Protein AF-A0A7C3C8W6-F1 (afdb_monomer)

Organism: NCBI:txid287478

Mean predicted aligned error: 7.55 Å

Solvent-accessible surface area (backbone atoms only — not comparable to full-atom values): 13479 Å² total; per-residue (Å²): 137,85,83,75,94,78,69,80,76,74,79,61,58,69,62,52,52,51,50,52,50,22,51,52,26,38,49,43,26,50,49,44,57,48,35,75,74,74,40,91,72,74,81,69,58,78,73,36,57,62,14,51,54,16,55,55,50,46,35,20,50,48,20,20,48,55,45,44,48,40,72,74,75,43,75,80,38,69,71,44,28,58,53,51,51,50,63,49,46,72,63,46,49,62,61,50,48,54,54,43,49,54,49,47,56,47,34,76,77,43,46,66,81,75,44,73,87,51,98,69,84,51,62,63,70,40,34,78,66,49,47,72,54,93,59,68,32,77,47,65,76,44,55,61,52,31,52,53,50,52,50,50,51,57,51,35,54,51,40,65,45,61,70,87,50,43,67,57,53,52,48,51,51,50,50,52,38,58,53,42,57,75,76,42,73,88,70,64,83,50,38,64,59,42,59,73,59,32,72,67,52,56,38,20,49,51,16,28,50,52,28,55,48,34,75,75,60,46,72,75,57,52,65,58,54,50,52,50,50,51,51,53,52,53,49,64,75,75,108

Radius of gyration: 19.94 Å; Cα contacts (8 Å, |Δi|>4): 193; chains: 1; bounding box: 53×47×50 Å

Secondary structure (DSSP, 8-state):
-PPPTTSPPP--HHHHHHHHHHHHHHHHHHHHHHHHHH-SS--S-GGGGGGGHHHHHHHHHHHHHHHHHHHHH--S-HHHHHHHHHHHHHHHHHHHHHHHHHHHHHHHH-HHHHHTT-SS---HHHHHTT---SSPPSSTTHHHHHHHHHHHHHHHHHTTS-GGGHHHHHHHHHHHHHHHHHHSTT---SHHHHHHT-THHHHHHHHHHHHHHHHHHTTTTHHHHHHHHHHHHHHHHH-

Foldseek 3Di:
DDDDPPDDDPDPVVLVVLLVVLVVLLVLLVVQVVCVVPPPDNPDDPVSVSSCVSLLSVLLSLLQCLQQCCVPPNDQDLVRLVVLLVVVCVVPLVVQVVVLVVLVVCCVVPVCVQPVPPPDDADQVCLSVLHFDPDAHSPNVSVSVVLSNLVSVLSSVVSNDDPVCVVVSLVVLVVVLVVCCVPCVPPPPDRSVCSSSPPSSVSSSNSNVVNVCCVVPNCPCVVVVVVVVVVVVVVVVVD

Sequence (239 aa):
MSLNPQTPYPRNNNIQSLRGFAALLVVLSHLLIIEQKYSPDHILGQWAEFGMVGVDLFFVISGFIMVYVTRVNMPPRPRTSLKFLFARFTRIYPLYWVISAALLAVYVWRPELVFSSQPEPPHILKSFLLWPDTLPPLLAVGWTLIHELGFYLVFAFFLLFRARALPYFLLIWLMVLAGSQTIFADNVHQPVTALILNPLSFEFIAGAFAALIYLKTGAKFAPHILILGIIVATIILIT

pLDDT: mean 84.94, std 11.68, range [35.28, 96.56]

InterPro domains:
  IPR002656 Acyltransferase 3 domain [PF01757] (13-238)
  IPR050879 Acyltransferase 3 [PTHR23028] (13-213)

Structure (mmCIF, N/CA/C/O backbone):
data_AF-A0A7C3C8W6-F1
#
_entry.id   AF-A0A7C3C8W6-F1
#
loop_
_atom_site.group_PDB
_atom_site.id
_atom_site.type_symbol
_atom_site.label_atom_id
_atom_site.label_alt_id
_atom_site.label_comp_id
_atom_site.label_asym_id
_atom_site.label_entity_id
_atom_site.label_seq_id
_atom_site.pdbx_PDB_ins_code
_atom_site.Cartn_x
_atom_site.Cartn_y
_atom_site.Cartn_z
_atom_site.occupancy
_atom_site.B_iso_or_equiv
_atom_site.auth_seq_id
_atom_site.auth_comp_id
_atom_site.auth_asym_id
_atom_site.auth_atom_id
_atom_site.pdbx_PDB_model_num
ATOM 1 N N . MET A 1 1 ? -30.803 -4.514 19.865 1.00 46.28 1 MET A N 1
ATOM 2 C CA . MET A 1 1 ? -30.909 -4.633 18.396 1.00 46.28 1 MET A CA 1
ATOM 3 C C . MET A 1 1 ? -30.221 -5.929 17.980 1.00 46.28 1 MET A C 1
ATOM 5 O O . MET A 1 1 ? -29.008 -5.960 17.828 1.00 46.28 1 MET A O 1
ATOM 9 N N . SER A 1 2 ? -30.969 -7.033 17.959 1.00 37.72 2 SER A N 1
ATOM 10 C CA . SER A 1 2 ? -30.475 -8.359 17.567 1.00 37.72 2 SER A CA 1
ATOM 11 C C . SER A 1 2 ? -30.321 -8.405 16.048 1.00 37.72 2 SER A C 1
ATOM 13 O O . SER A 1 2 ? -31.302 -8.243 15.326 1.00 37.72 2 SER A O 1
ATOM 15 N N . LEU A 1 3 ? -29.093 -8.572 15.562 1.00 41.38 3 LEU A N 1
ATOM 16 C CA . LEU A 1 3 ? -28.805 -8.641 14.131 1.00 41.38 3 LEU A CA 1
ATOM 17 C C . LEU A 1 3 ? -29.330 -9.970 13.562 1.00 41.38 3 LEU A C 1
ATOM 19 O O . LEU A 1 3 ? -28.939 -11.042 14.019 1.00 41.38 3 LEU A O 1
ATOM 23 N N . ASN A 1 4 ? -30.236 -9.877 12.586 1.00 35.28 4 ASN A N 1
ATOM 24 C CA . ASN A 1 4 ? -30.782 -11.001 11.827 1.00 35.28 4 ASN A CA 1
ATOM 25 C C . ASN A 1 4 ? -29.667 -11.629 10.950 1.00 35.28 4 ASN A C 1
ATOM 27 O O . ASN A 1 4 ? -29.036 -10.884 10.199 1.00 35.28 4 ASN A O 1
ATOM 31 N N . PRO A 1 5 ? -29.396 -12.950 11.000 1.00 47.09 5 PRO A N 1
ATOM 32 C CA . PRO A 1 5 ? -28.224 -13.551 10.347 1.00 47.09 5 PRO A CA 1
ATOM 33 C C . PRO A 1 5 ? -28.309 -13.732 8.817 1.00 47.09 5 PRO A C 1
ATOM 35 O O . PRO A 1 5 ? -27.409 -14.344 8.250 1.00 47.09 5 PRO A O 1
ATOM 38 N N . GLN A 1 6 ? -29.379 -13.284 8.147 1.00 42.56 6 GLN A N 1
ATOM 39 C CA . GLN A 1 6 ? -29.742 -13.772 6.800 1.00 42.56 6 GLN A CA 1
ATOM 40 C C . GLN A 1 6 ? -29.760 -12.722 5.673 1.00 42.56 6 GLN A C 1
ATOM 42 O O . GLN A 1 6 ? -30.117 -13.056 4.548 1.00 42.56 6 GLN A O 1
ATOM 47 N N . THR A 1 7 ? -29.358 -11.468 5.896 1.00 39.62 7 THR A N 1
ATOM 48 C CA . THR A 1 7 ? -29.190 -10.519 4.776 1.00 39.62 7 THR A CA 1
ATOM 49 C C . THR A 1 7 ? -27.733 -10.508 4.316 1.00 39.62 7 THR A C 1
ATOM 51 O O . THR A 1 7 ? -26.873 -10.140 5.122 1.00 39.62 7 THR A O 1
ATOM 54 N N . PRO A 1 8 ? -27.416 -10.861 3.052 1.00 42.16 8 PRO A N 1
ATOM 55 C CA . PRO A 1 8 ? -26.092 -10.615 2.496 1.00 42.16 8 PRO A CA 1
ATOM 56 C C . PRO A 1 8 ? -25.787 -9.129 2.668 1.00 42.16 8 PRO A C 1
ATOM 58 O O . PRO A 1 8 ? -26.545 -8.287 2.184 1.00 42.16 8 PRO A O 1
ATOM 61 N N . TYR A 1 9 ? -24.722 -8.794 3.398 1.00 50.62 9 TYR A N 1
ATOM 62 C CA . TYR A 1 9 ? -24.305 -7.401 3.516 1.00 50.62 9 TYR A CA 1
ATOM 63 C C . TYR A 1 9 ? -24.121 -6.841 2.100 1.00 50.62 9 TYR A C 1
ATOM 65 O O . TYR A 1 9 ? -23.413 -7.468 1.301 1.00 50.62 9 TYR A O 1
ATOM 73 N N . PRO A 1 10 ? -24.775 -5.716 1.755 1.00 50.91 10 PRO A N 1
ATOM 74 C CA . PRO A 1 10 ? -24.728 -5.185 0.406 1.00 50.91 10 PRO A CA 1
ATOM 75 C C . PRO A 1 10 ? -23.270 -4.979 0.008 1.00 50.91 10 PRO A C 1
ATOM 77 O O . PRO A 1 10 ? -22.459 -4.450 0.771 1.00 50.91 10 PRO A O 1
ATOM 80 N N . ARG A 1 11 ? -22.924 -5.451 -1.192 1.00 58.12 11 ARG A N 1
ATOM 81 C CA . ARG A 1 11 ? -21.626 -5.194 -1.812 1.00 58.12 11 ARG A CA 1
ATOM 82 C C . ARG A 1 11 ? -21.399 -3.683 -1.747 1.00 58.12 11 ARG A C 1
ATOM 84 O O . ARG A 1 11 ? -22.170 -2.926 -2.329 1.00 58.12 11 ARG A O 1
ATOM 91 N N . ASN A 1 12 ? -20.382 -3.242 -1.003 1.00 67.25 12 ASN A N 1
ATOM 92 C CA . ASN A 1 12 ? -20.067 -1.818 -0.868 1.00 67.25 12 ASN A CA 1
ATOM 93 C C . ASN A 1 12 ? -19.518 -1.302 -2.205 1.00 67.25 12 ASN A C 1
ATOM 95 O O . ASN A 1 12 ? -18.302 -1.221 -2.391 1.00 67.25 12 ASN A O 1
ATOM 99 N N . ASN A 1 13 ? -20.414 -0.996 -3.146 1.00 79.19 13 ASN A N 1
ATOM 100 C CA . ASN A 1 13 ? -20.079 -0.575 -4.505 1.00 79.19 13 ASN A CA 1
ATOM 101 C C . ASN A 1 13 ? -19.147 0.640 -4.488 1.00 79.19 13 ASN A C 1
ATOM 103 O O . ASN A 1 13 ? -18.151 0.631 -5.197 1.00 79.19 13 ASN A O 1
ATOM 107 N N . ASN A 1 14 ? -19.365 1.587 -3.571 1.00 84.25 14 ASN A N 1
ATOM 108 C CA . ASN A 1 14 ? -18.511 2.767 -3.397 1.00 84.25 14 ASN A CA 1
ATOM 109 C C . ASN A 1 14 ? -17.037 2.405 -3.157 1.00 84.25 14 ASN A C 1
ATOM 111 O O . ASN A 1 14 ? -16.143 2.994 -3.751 1.00 84.25 14 ASN A O 1
ATOM 115 N N . ILE A 1 15 ? -16.774 1.397 -2.321 1.00 84.81 15 ILE A N 1
ATOM 116 C CA . ILE A 1 15 ? -15.409 0.955 -2.011 1.00 84.81 15 ILE A CA 1
ATOM 117 C C . ILE A 1 15 ? -14.768 0.262 -3.217 1.00 84.81 15 ILE A C 1
ATOM 119 O O . ILE A 1 15 ? -13.560 0.347 -3.424 1.00 84.81 15 ILE A O 1
ATOM 123 N N . GLN A 1 16 ? -15.564 -0.428 -4.029 1.00 85.62 16 GLN A N 1
ATOM 124 C CA . GLN A 1 16 ? -15.059 -1.060 -5.244 1.00 85.62 16 GLN A CA 1
ATOM 125 C C . GLN A 1 16 ? -14.783 -0.044 -6.345 1.00 85.62 16 GLN A C 1
ATOM 127 O O . GLN A 1 16 ? -13.744 -0.146 -6.990 1.00 85.62 16 GLN A O 1
ATOM 132 N N . SER A 1 17 ? -15.649 0.957 -6.503 1.00 88.81 17 SER A N 1
ATOM 133 C CA . SER A 1 17 ? -15.407 2.106 -7.375 1.00 88.81 17 SER A CA 1
ATOM 134 C C . SER A 1 17 ? -14.131 2.837 -6.968 1.00 88.81 17 SER A C 1
ATOM 136 O O . SER A 1 17 ? -13.304 3.123 -7.825 1.00 88.81 17 SER A O 1
ATOM 138 N N . LEU A 1 18 ? -13.914 3.048 -5.665 1.00 88.12 18 LEU A N 1
ATOM 139 C CA . LEU A 1 18 ? -12.705 3.701 -5.163 1.00 88.12 18 LEU A CA 1
ATOM 140 C C . LEU A 1 18 ? -11.434 2.882 -5.444 1.00 88.12 18 LEU A C 1
ATOM 142 O O . LEU A 1 18 ? -10.414 3.446 -5.821 1.00 88.12 18 LEU A O 1
ATOM 146 N N . ARG A 1 19 ? -11.498 1.547 -5.341 1.00 88.94 19 ARG A N 1
ATOM 147 C CA . ARG A 1 19 ? -10.395 0.661 -5.762 1.00 88.94 19 ARG A CA 1
ATOM 148 C C . ARG A 1 19 ? -10.141 0.717 -7.265 1.00 88.94 19 ARG A C 1
ATOM 150 O O . ARG A 1 19 ? -8.991 0.687 -7.677 1.00 88.94 19 ARG A O 1
ATOM 157 N N . GLY A 1 20 ? -11.201 0.767 -8.072 1.00 90.06 20 GLY A N 1
ATOM 158 C CA . GLY A 1 20 ? -11.083 0.931 -9.521 1.00 90.06 20 GLY A CA 1
ATOM 159 C C . GLY A 1 20 ? -10.418 2.258 -9.877 1.00 90.06 20 GLY A C 1
ATOM 160 O O . GLY A 1 20 ? -9.500 2.284 -10.686 1.00 90.06 20 GLY A O 1
ATOM 161 N N . PHE A 1 21 ? -10.813 3.338 -9.204 1.00 93.56 21 PHE A N 1
ATOM 162 C CA . PHE A 1 21 ? -10.194 4.650 -9.356 1.00 93.56 21 PHE A CA 1
ATOM 163 C C . PHE A 1 21 ? -8.710 4.644 -8.954 1.00 93.56 21 PHE A C 1
ATOM 165 O O . PHE A 1 21 ? -7.872 5.084 -9.734 1.00 93.56 21 PHE A O 1
ATOM 172 N N . ALA A 1 22 ? -8.370 4.060 -7.799 1.00 92.56 22 ALA A N 1
ATOM 173 C CA . ALA A 1 22 ? -6.982 3.878 -7.372 1.00 92.56 22 ALA A CA 1
ATOM 174 C C . ALA A 1 22 ? -6.157 3.090 -8.409 1.00 92.56 22 ALA A C 1
ATOM 176 O O . ALA A 1 22 ? -5.046 3.488 -8.743 1.00 92.56 22 ALA A O 1
ATOM 177 N N . ALA A 1 23 ? -6.722 2.018 -8.983 1.00 91.44 23 ALA A N 1
ATOM 178 C CA . ALA A 1 23 ? -6.075 1.240 -10.043 1.00 91.44 23 ALA A CA 1
ATOM 179 C C . ALA A 1 23 ? -5.764 2.087 -11.281 1.00 91.44 23 ALA A C 1
ATOM 181 O O . ALA A 1 23 ? -4.672 1.984 -11.830 1.00 91.44 23 ALA A O 1
ATOM 182 N N . LEU A 1 24 ? -6.709 2.927 -11.709 1.00 93.81 24 LEU A N 1
ATOM 183 C CA . LEU A 1 24 ? -6.530 3.796 -12.873 1.00 93.81 24 LEU A CA 1
ATOM 184 C C . LEU A 1 24 ? -5.448 4.854 -12.639 1.00 93.81 24 LEU A C 1
ATOM 186 O O . LEU A 1 24 ? -4.655 5.104 -13.542 1.00 93.81 24 LEU A O 1
ATOM 190 N N . LEU A 1 25 ? -5.374 5.423 -11.432 1.00 93.50 25 LEU A N 1
ATOM 191 C CA . LEU A 1 25 ? -4.294 6.337 -11.056 1.00 93.50 25 LEU A CA 1
ATOM 192 C C . LEU A 1 25 ? -2.923 5.648 -11.135 1.00 93.50 25 LEU A C 1
ATOM 194 O O . LEU A 1 25 ? -2.007 6.180 -11.754 1.00 93.50 25 LEU A O 1
ATOM 198 N N . VAL A 1 26 ? -2.801 4.427 -10.607 1.00 92.81 26 VAL A N 1
ATOM 199 C CA . VAL A 1 26 ? -1.549 3.656 -10.702 1.00 92.81 26 VAL A CA 1
ATOM 200 C C . VAL A 1 26 ? -1.200 3.332 -12.157 1.00 92.81 26 VAL A C 1
ATOM 202 O O . VAL A 1 26 ? -0.038 3.418 -12.544 1.00 92.81 26 VAL A O 1
ATOM 205 N N . VAL A 1 27 ? -2.181 2.983 -12.994 1.00 92.75 27 VAL A N 1
ATOM 206 C CA . VAL A 1 27 ? -1.940 2.759 -14.431 1.00 92.75 27 VAL A CA 1
ATOM 207 C C . VAL A 1 27 ? -1.419 4.031 -15.096 1.00 92.75 27 VAL A C 1
ATOM 209 O O . VAL A 1 27 ? -0.467 3.951 -15.866 1.00 92.75 27 VAL A O 1
ATOM 212 N N . LEU A 1 28 ? -1.985 5.195 -14.771 1.00 93.31 28 LEU A N 1
ATOM 213 C CA . LEU A 1 28 ? -1.533 6.479 -15.304 1.00 93.31 28 LEU A CA 1
ATOM 214 C C . LEU A 1 28 ? -0.061 6.764 -14.961 1.00 93.31 28 LEU A C 1
ATOM 216 O O . LEU A 1 28 ? 0.691 7.155 -15.852 1.00 93.31 28 LEU A O 1
ATOM 220 N N . SER A 1 29 ? 0.378 6.508 -13.722 1.00 90.88 29 SER A N 1
ATOM 221 C CA . SER A 1 29 ? 1.793 6.700 -13.365 1.00 90.88 29 SER A CA 1
ATOM 222 C C . SER A 1 29 ? 2.718 5.711 -14.079 1.00 90.88 29 SER A C 1
ATOM 224 O O . SER A 1 29 ? 3.804 6.083 -14.516 1.00 90.88 29 SER A O 1
ATOM 226 N N . HIS A 1 30 ? 2.283 4.464 -14.278 1.00 90.69 30 HIS A N 1
ATOM 227 C CA . HIS A 1 30 ? 3.061 3.481 -15.039 1.00 90.69 30 HIS A CA 1
ATOM 228 C C . HIS A 1 30 ? 3.149 3.836 -16.526 1.00 90.69 30 HIS A C 1
ATOM 230 O O . HIS A 1 30 ? 4.187 3.597 -17.141 1.00 90.69 30 HIS A O 1
ATOM 236 N N . LEU A 1 31 ? 2.095 4.418 -17.104 1.00 91.38 31 LEU A N 1
ATOM 237 C CA . LEU A 1 31 ? 2.126 4.905 -18.483 1.00 91.38 31 LEU A CA 1
ATOM 238 C C . LEU A 1 31 ? 3.172 6.007 -18.659 1.00 91.38 31 LEU A C 1
ATOM 240 O O . LEU A 1 31 ? 3.911 5.954 -19.636 1.00 91.38 31 LEU A O 1
ATOM 244 N N . LEU A 1 32 ? 3.300 6.926 -17.696 1.00 91.62 32 LEU A N 1
ATOM 245 C CA . LEU A 1 32 ? 4.356 7.942 -17.716 1.00 91.62 32 LEU A CA 1
ATOM 246 C C . LEU A 1 32 ? 5.757 7.312 -17.683 1.00 91.62 32 LEU A C 1
ATOM 248 O O . LEU A 1 32 ? 6.610 7.684 -18.482 1.00 91.62 32 LEU A O 1
ATOM 252 N N . ILE A 1 33 ? 5.989 6.319 -16.816 1.00 88.06 33 ILE A N 1
ATOM 253 C CA . ILE A 1 33 ? 7.283 5.611 -16.739 1.00 88.06 33 ILE A CA 1
ATOM 254 C C . ILE A 1 33 ? 7.617 4.924 -18.074 1.00 88.06 33 ILE A C 1
ATOM 256 O O . ILE A 1 33 ? 8.760 4.955 -18.533 1.00 88.06 33 ILE A O 1
ATOM 260 N N . ILE A 1 34 ? 6.626 4.288 -18.706 1.00 88.38 34 ILE A N 1
ATOM 261 C CA . ILE A 1 34 ? 6.796 3.624 -20.005 1.00 88.38 34 ILE A CA 1
ATOM 262 C C . ILE A 1 34 ? 7.069 4.657 -21.102 1.00 88.38 34 ILE A C 1
ATOM 264 O O . ILE A 1 34 ? 7.968 4.450 -21.916 1.00 88.38 34 ILE A O 1
ATOM 268 N N . GLU A 1 35 ? 6.331 5.764 -21.117 1.00 90.44 35 GLU A N 1
ATOM 269 C CA . GLU A 1 35 ? 6.512 6.840 -22.086 1.00 90.44 35 GLU A CA 1
ATOM 270 C C . GLU A 1 35 ? 7.906 7.459 -21.977 1.00 90.44 35 GLU A C 1
ATOM 272 O O . GLU A 1 35 ? 8.612 7.523 -22.975 1.00 90.44 35 GLU A O 1
ATOM 277 N N . GLN A 1 36 ? 8.357 7.815 -20.773 1.00 88.19 36 GLN A N 1
ATOM 278 C CA . GLN A 1 36 ? 9.704 8.351 -20.550 1.00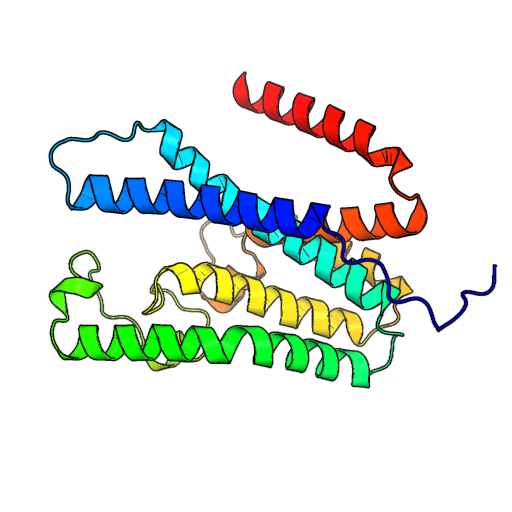 88.19 36 GLN A CA 1
ATOM 279 C C . GLN A 1 36 ? 10.810 7.388 -21.005 1.00 88.19 36 GLN A C 1
ATOM 281 O O . GLN A 1 36 ? 11.885 7.829 -21.407 1.00 88.19 36 GLN A O 1
ATOM 286 N N . LYS A 1 37 ? 10.559 6.073 -20.950 1.00 85.06 37 LYS A N 1
ATOM 287 C CA . LYS A 1 37 ? 11.531 5.051 -21.353 1.00 85.06 37 LYS A CA 1
ATOM 288 C C . LYS A 1 37 ? 11.541 4.775 -22.860 1.00 85.06 37 LYS A C 1
ATOM 290 O O . LYS A 1 37 ? 12.599 4.446 -23.391 1.00 85.06 37 LYS A O 1
ATOM 295 N N . TYR A 1 38 ? 10.393 4.849 -23.536 1.00 85.81 38 TYR A N 1
ATOM 296 C CA . TYR A 1 38 ? 10.244 4.339 -24.908 1.00 85.81 38 TYR A CA 1
ATOM 297 C C . TYR A 1 38 ? 9.673 5.336 -25.924 1.00 85.81 38 TYR A C 1
ATOM 299 O O . TYR A 1 38 ? 9.786 5.080 -27.122 1.00 85.81 38 TYR A O 1
ATOM 307 N N . SER A 1 39 ? 9.064 6.440 -25.489 1.00 86.44 39 SER A N 1
ATOM 308 C CA . SER A 1 39 ? 8.491 7.458 -26.372 1.00 86.44 39 SER A CA 1
ATOM 309 C C . SER A 1 39 ? 9.403 8.686 -26.448 1.00 86.44 39 SER A C 1
ATOM 311 O O . SER A 1 39 ? 9.709 9.272 -25.410 1.00 86.44 39 SER A O 1
ATOM 313 N N . PRO A 1 40 ? 9.821 9.113 -27.651 1.00 80.31 40 PRO A N 1
ATOM 314 C CA . PRO A 1 40 ? 10.541 10.375 -27.827 1.00 80.31 40 PRO A CA 1
ATOM 315 C C . PRO A 1 40 ? 9.619 11.590 -27.652 1.00 80.31 40 PRO A C 1
ATOM 317 O O . PRO A 1 40 ? 10.062 12.659 -27.237 1.00 80.31 40 PRO A O 1
ATOM 320 N N . ASP A 1 41 ? 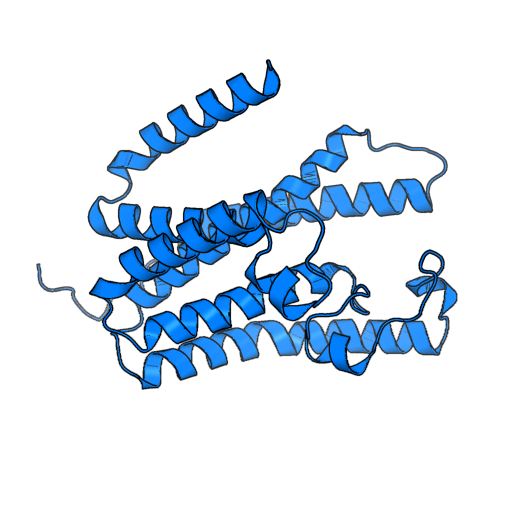8.333 11.410 -27.943 1.00 79.06 41 ASP A N 1
ATOM 321 C CA . ASP A 1 41 ? 7.306 12.427 -27.800 1.00 79.06 41 ASP A CA 1
ATOM 322 C C . ASP A 1 41 ? 6.688 12.246 -26.406 1.00 79.06 41 ASP A C 1
ATOM 324 O O . ASP A 1 41 ? 5.926 11.308 -26.168 1.00 79.06 41 ASP A O 1
ATOM 328 N N . HIS A 1 42 ? 7.091 13.078 -25.445 1.00 83.12 42 HIS A N 1
ATOM 329 C CA . HIS A 1 42 ? 6.557 13.075 -24.079 1.00 83.12 42 HIS A CA 1
ATOM 330 C C . HIS A 1 42 ? 5.165 13.735 -24.060 1.00 83.12 42 HIS A C 1
ATOM 332 O O . HIS A 1 42 ? 5.039 14.945 -23.855 1.00 83.12 42 HIS A O 1
ATOM 338 N N . ILE A 1 43 ? 4.121 12.955 -24.346 1.00 87.94 43 ILE A N 1
ATOM 339 C CA . ILE A 1 43 ? 2.722 13.396 -24.438 1.00 87.94 43 ILE A CA 1
ATOM 340 C C . ILE A 1 43 ? 2.118 13.552 -23.036 1.00 87.94 43 ILE A C 1
ATOM 342 O O . ILE A 1 43 ? 1.287 14.442 -22.816 1.00 87.94 43 ILE A O 1
ATOM 346 N N . LEU A 1 44 ? 2.519 12.717 -22.073 1.00 87.75 44 LEU A N 1
ATOM 347 C CA . LEU A 1 44 ? 2.119 12.874 -20.679 1.00 87.75 44 LEU A CA 1
ATOM 348 C C . LEU A 1 44 ? 2.991 13.934 -20.001 1.00 87.75 44 LEU A C 1
ATOM 350 O O . LEU A 1 44 ? 4.218 13.918 -20.046 1.00 87.75 44 LEU A O 1
ATOM 354 N N . GLY A 1 45 ? 2.332 14.875 -19.327 1.00 85.38 45 GLY A N 1
ATOM 355 C CA . GLY A 1 45 ? 3.023 15.846 -18.484 1.00 85.38 45 GLY A CA 1
ATOM 356 C C . GLY A 1 45 ? 3.406 15.248 -17.129 1.00 85.38 45 GLY A C 1
ATOM 357 O O . GLY A 1 45 ? 2.847 14.239 -16.701 1.00 85.38 45 GLY A O 1
ATOM 358 N N . GLN A 1 46 ? 4.281 15.943 -16.394 1.00 85.88 46 GLN A N 1
ATOM 359 C CA . GLN A 1 46 ? 4.693 15.575 -15.025 1.00 85.88 46 GLN A CA 1
ATOM 360 C C . GLN A 1 46 ? 3.510 15.402 -14.057 1.00 85.88 46 GLN A C 1
ATOM 362 O O . GLN A 1 46 ? 3.601 14.681 -13.073 1.00 85.88 46 GLN A O 1
ATOM 367 N N . TRP A 1 47 ? 2.349 15.993 -14.355 1.00 86.69 47 TRP A N 1
ATOM 368 C CA . TRP A 1 47 ? 1.124 15.773 -13.585 1.00 86.69 47 TRP A CA 1
ATOM 369 C C . TRP A 1 47 ? 0.686 14.295 -13.541 1.00 86.69 47 TRP A C 1
ATOM 371 O O . TRP A 1 47 ? -0.033 13.903 -12.625 1.00 86.69 47 TRP A O 1
ATOM 381 N N . ALA A 1 48 ? 1.107 13.449 -14.487 1.00 89.25 48 ALA A N 1
ATOM 382 C CA . ALA A 1 48 ? 0.811 12.018 -14.451 1.00 89.25 48 ALA A CA 1
ATOM 383 C C . ALA A 1 48 ? 1.552 11.284 -13.310 1.00 89.25 48 ALA A C 1
ATOM 385 O O . ALA A 1 48 ? 1.109 10.210 -12.894 1.00 89.25 48 ALA A O 1
ATOM 386 N N . GLU A 1 49 ? 2.603 11.881 -12.728 1.00 86.81 49 GLU A N 1
ATOM 387 C CA . GLU A 1 49 ? 3.278 11.363 -11.525 1.00 86.81 49 GLU A CA 1
ATOM 388 C C . GLU A 1 49 ? 2.333 11.311 -10.318 1.00 86.81 49 GLU A C 1
ATOM 390 O O . GLU A 1 49 ? 2.427 10.387 -9.507 1.00 86.81 49 GLU A O 1
ATOM 395 N N . PHE A 1 50 ? 1.335 12.208 -10.250 1.00 87.00 50 PHE A N 1
ATOM 396 C CA . PHE A 1 50 ? 0.278 12.156 -9.230 1.00 87.00 50 PHE A CA 1
ATOM 397 C C . PHE A 1 50 ? -0.504 10.836 -9.245 1.00 87.00 50 PHE A C 1
ATOM 399 O O . PHE A 1 50 ? -1.135 10.488 -8.247 1.00 87.00 50 PHE A O 1
ATOM 406 N N . GLY A 1 51 ? -0.440 10.059 -10.332 1.00 87.88 51 GLY A N 1
ATOM 407 C CA . GLY A 1 51 ? -0.986 8.705 -10.382 1.00 87.88 51 GLY A CA 1
ATOM 408 C C . GLY A 1 51 ? -0.446 7.778 -9.280 1.00 87.88 51 GLY A C 1
ATOM 409 O O . GLY A 1 51 ? -1.151 6.865 -8.844 1.00 87.88 51 GLY A O 1
ATOM 410 N N . MET A 1 52 ? 0.754 8.052 -8.750 1.00 88.69 52 MET A N 1
ATOM 411 C CA . MET A 1 52 ? 1.337 7.315 -7.621 1.00 88.69 52 MET A CA 1
ATOM 412 C C . MET A 1 52 ? 0.483 7.378 -6.348 1.00 88.69 52 MET A C 1
ATOM 414 O O . MET A 1 52 ? 0.444 6.391 -5.620 1.00 88.69 52 MET A O 1
ATOM 418 N N . VAL A 1 53 ? -0.305 8.444 -6.147 1.00 90.94 53 VAL A N 1
ATOM 419 C CA . VAL A 1 53 ? -1.265 8.567 -5.027 1.00 90.94 53 VAL A CA 1
ATOM 420 C C . VAL A 1 53 ? -2.308 7.442 -5.036 1.00 90.94 53 VAL A C 1
ATOM 422 O O . VAL A 1 53 ? -2.906 7.100 -4.013 1.00 90.94 53 VAL A O 1
ATOM 425 N N . GLY A 1 54 ? -2.527 6.811 -6.194 1.00 91.81 54 GLY A N 1
ATOM 426 C CA . GLY A 1 54 ? -3.338 5.604 -6.290 1.00 91.81 54 GLY A CA 1
ATOM 427 C C . GLY A 1 54 ? -2.833 4.476 -5.383 1.00 91.81 54 GLY A C 1
ATOM 428 O O . GLY A 1 54 ? -3.654 3.750 -4.822 1.00 91.81 54 GLY A O 1
ATOM 429 N N . VAL A 1 55 ? -1.515 4.348 -5.195 1.00 92.62 55 VAL A N 1
ATOM 430 C CA . VAL A 1 55 ? -0.909 3.360 -4.289 1.00 92.62 55 VAL A CA 1
ATOM 431 C C . VAL A 1 55 ? -1.272 3.664 -2.836 1.00 92.62 55 VAL A C 1
ATOM 433 O O . VAL A 1 55 ? -1.754 2.770 -2.137 1.00 92.62 55 VAL A O 1
ATOM 436 N N . ASP A 1 56 ? -1.154 4.924 -2.421 1.00 93.38 56 ASP A N 1
ATOM 437 C CA . ASP A 1 56 ? -1.478 5.337 -1.052 1.00 93.38 56 ASP A CA 1
ATOM 438 C C . ASP A 1 56 ? -2.957 5.063 -0.741 1.00 93.38 56 ASP A C 1
ATOM 440 O O . ASP A 1 56 ? -3.346 4.471 0.275 1.00 93.38 56 ASP A O 1
ATOM 444 N N . LEU A 1 57 ? -3.818 5.408 -1.703 1.00 92.31 57 LEU A N 1
ATOM 445 C CA . LEU A 1 57 ? -5.247 5.144 -1.627 1.00 92.31 57 LEU A CA 1
ATOM 446 C C . LEU A 1 57 ? -5.550 3.638 -1.542 1.00 92.31 57 LEU A C 1
ATOM 448 O O . LEU A 1 57 ? -6.453 3.235 -0.798 1.00 92.31 57 LEU A O 1
ATOM 452 N N . PHE A 1 58 ? -4.805 2.787 -2.256 1.00 91.69 58 PHE A N 1
ATOM 453 C CA . PHE A 1 58 ? -4.945 1.334 -2.145 1.00 91.69 58 PHE A CA 1
ATOM 454 C C . PHE A 1 58 ? -4.693 0.844 -0.721 1.00 91.69 58 PHE A C 1
ATOM 456 O O . PHE A 1 58 ? -5.517 0.077 -0.207 1.00 91.69 58 PHE A O 1
ATOM 463 N N . PHE A 1 59 ? -3.624 1.300 -0.066 1.00 94.56 59 PHE A N 1
ATOM 464 C CA . PHE A 1 59 ? -3.285 0.846 1.282 1.00 94.56 59 PHE A CA 1
ATOM 465 C C . PHE A 1 59 ? -4.274 1.335 2.341 1.00 94.56 59 PHE A C 1
ATOM 467 O O . PHE A 1 59 ? -4.703 0.536 3.186 1.00 94.56 59 PHE A O 1
ATOM 474 N N . VAL A 1 60 ? -4.753 2.580 2.241 1.00 95.25 60 VAL A N 1
ATOM 475 C CA . VAL A 1 60 ? -5.856 3.074 3.089 1.00 95.25 60 VAL A CA 1
ATOM 476 C C . VAL A 1 60 ? -7.099 2.189 2.929 1.00 95.25 60 VAL A C 1
ATOM 478 O O . VAL A 1 60 ? -7.705 1.741 3.910 1.00 95.25 60 VAL A O 1
ATOM 481 N N . ILE A 1 61 ? -7.487 1.874 1.691 1.00 92.94 61 ILE A N 1
ATOM 482 C CA . ILE A 1 61 ? -8.654 1.022 1.433 1.00 92.94 61 ILE A CA 1
ATOM 483 C C . ILE A 1 61 ? -8.435 -0.405 1.953 1.00 92.94 61 ILE A C 1
ATOM 485 O O . ILE A 1 61 ? -9.378 -1.027 2.463 1.00 92.94 61 ILE A O 1
ATOM 489 N N . SER A 1 62 ? -7.225 -0.949 1.821 1.00 92.81 62 SER A N 1
ATOM 490 C CA . SER A 1 62 ? -6.864 -2.255 2.373 1.00 92.81 62 SER A CA 1
ATOM 491 C C . SER A 1 62 ? -7.069 -2.280 3.885 1.00 92.81 62 SER A C 1
ATOM 493 O O . SER A 1 62 ? -7.817 -3.137 4.369 1.00 92.81 62 SER A O 1
ATOM 495 N N . GLY A 1 63 ? -6.536 -1.296 4.615 1.00 94.12 63 GLY A N 1
ATOM 496 C CA . GLY A 1 63 ? -6.741 -1.139 6.061 1.00 94.12 63 GLY A CA 1
ATOM 497 C C . GLY A 1 63 ? -8.207 -1.097 6.458 1.00 94.12 63 GLY A C 1
ATOM 498 O O . GLY A 1 63 ? -8.654 -1.851 7.333 1.00 94.12 63 GLY A O 1
ATOM 499 N N . PHE A 1 64 ? -8.986 -0.288 5.740 1.00 93.75 64 PHE A N 1
ATOM 500 C CA . PHE A 1 64 ? -10.418 -0.166 5.977 1.00 93.75 64 PHE A CA 1
ATOM 501 C C . PHE A 1 64 ? -11.138 -1.512 5.822 1.00 93.75 64 PHE A C 1
ATOM 503 O O . PHE A 1 64 ? -11.882 -1.951 6.706 1.00 93.75 64 PHE A O 1
ATOM 510 N N . ILE A 1 65 ? -10.906 -2.207 4.707 1.00 90.81 65 ILE A N 1
ATOM 511 C CA . ILE A 1 65 ? -11.593 -3.467 4.399 1.00 90.81 65 ILE A CA 1
ATOM 512 C C . ILE A 1 65 ? -11.159 -4.590 5.333 1.00 90.81 65 ILE A C 1
ATOM 514 O O . ILE A 1 65 ? -12.001 -5.419 5.688 1.00 90.81 65 ILE A O 1
ATOM 518 N N . MET A 1 66 ? -9.886 -4.644 5.737 1.00 89.94 66 MET A N 1
ATOM 519 C CA . MET A 1 66 ? -9.406 -5.662 6.676 1.00 89.94 66 MET A CA 1
ATOM 520 C C . MET A 1 66 ? -10.172 -5.578 8.001 1.00 89.94 66 MET A C 1
ATOM 522 O O . MET A 1 66 ? -10.725 -6.586 8.454 1.00 89.94 66 MET A O 1
ATOM 526 N N . VAL A 1 67 ? -10.303 -4.381 8.579 1.00 91.69 67 VAL A N 1
ATOM 527 C CA . VAL A 1 67 ? -11.093 -4.176 9.803 1.00 91.69 67 VAL A CA 1
ATOM 528 C C . VAL A 1 67 ? -12.576 -4.430 9.560 1.00 91.69 67 VAL A C 1
ATOM 530 O O . VAL A 1 67 ? -13.191 -5.173 10.327 1.00 91.69 67 VAL A O 1
ATOM 533 N N . TYR A 1 68 ? -13.147 -3.852 8.501 1.00 89.00 68 TYR A N 1
ATOM 534 C CA . TYR A 1 68 ? -14.575 -3.953 8.205 1.00 89.00 68 TYR A CA 1
ATOM 535 C C . TYR A 1 68 ? -15.022 -5.409 8.031 1.00 89.00 68 TYR A C 1
ATOM 537 O O . TYR A 1 68 ? -15.902 -5.879 8.750 1.00 89.00 68 TYR A O 1
ATOM 545 N N . VAL A 1 69 ? -14.367 -6.162 7.141 1.00 85.25 69 VAL A N 1
ATOM 546 C CA . VAL A 1 69 ? -14.714 -7.567 6.874 1.00 85.25 69 VAL A CA 1
ATOM 547 C C . VAL A 1 69 ? -14.521 -8.417 8.120 1.00 85.25 69 VAL A C 1
ATOM 549 O O . VAL A 1 69 ? -15.367 -9.253 8.420 1.00 85.25 69 VAL A O 1
ATOM 552 N N . THR A 1 70 ? -13.445 -8.207 8.874 1.00 84.88 70 THR A N 1
ATOM 553 C CA . THR A 1 70 ? -13.183 -9.063 10.033 1.00 84.88 70 THR A CA 1
ATOM 554 C C . THR A 1 70 ? -14.145 -8.772 11.180 1.00 84.88 70 THR A C 1
ATOM 556 O O . THR A 1 70 ? -14.581 -9.689 11.862 1.00 84.88 70 THR A O 1
ATOM 559 N N . ARG A 1 71 ? -14.547 -7.515 11.383 1.00 83.06 71 ARG A N 1
ATOM 560 C CA . ARG A 1 71 ? -15.522 -7.147 12.420 1.00 83.06 71 ARG A CA 1
ATOM 561 C C . ARG A 1 71 ? -16.948 -7.561 12.093 1.00 83.06 71 ARG A C 1
ATOM 563 O O . ARG A 1 71 ? -17.681 -7.913 13.011 1.00 83.06 71 ARG A O 1
ATOM 570 N N . VAL A 1 72 ? -17.326 -7.482 10.822 1.00 76.38 72 VAL A N 1
ATOM 571 C CA . VAL A 1 72 ? -18.696 -7.747 10.374 1.00 76.38 72 VAL A CA 1
ATOM 572 C C . VAL A 1 72 ? -18.899 -9.234 10.073 1.00 76.38 72 VAL A C 1
ATOM 574 O O . VAL A 1 72 ? -19.895 -9.809 10.496 1.00 76.38 72 VAL A O 1
ATOM 577 N N . ASN A 1 73 ? -17.936 -9.884 9.411 1.00 68.19 73 ASN A N 1
ATOM 578 C CA . ASN A 1 73 ? -18.117 -11.232 8.855 1.00 68.19 73 ASN A CA 1
ATOM 579 C C . ASN A 1 73 ? -17.396 -12.339 9.637 1.00 68.19 73 ASN A C 1
ATOM 581 O O . ASN A 1 73 ? -17.599 -13.516 9.339 1.00 68.19 73 ASN A O 1
ATOM 585 N N . MET A 1 74 ? -16.525 -12.008 10.597 1.00 68.44 74 MET A N 1
ATOM 586 C CA . MET A 1 74 ? -15.689 -13.008 11.266 1.00 68.44 74 MET A CA 1
ATOM 587 C C . MET A 1 74 ? -15.622 -12.814 12.792 1.00 68.44 74 MET A C 1
ATOM 589 O O . MET A 1 74 ? -14.776 -12.074 13.294 1.00 68.44 74 MET A O 1
ATOM 593 N N . PRO A 1 75 ? -16.453 -13.517 13.584 1.00 63.19 75 PRO A N 1
ATOM 594 C CA . PRO A 1 75 ? -16.350 -13.447 15.037 1.00 63.19 75 PRO A CA 1
ATOM 595 C C . PRO A 1 75 ? -14.952 -13.891 15.525 1.00 63.19 75 PRO A C 1
ATOM 597 O O . PRO A 1 75 ? -14.354 -14.809 14.948 1.00 63.19 75 PRO A O 1
ATOM 600 N N . PRO A 1 76 ? -14.409 -13.258 16.583 1.00 60.94 76 PRO A N 1
ATOM 601 C CA . PRO A 1 76 ? -13.045 -13.496 17.048 1.00 60.94 76 PRO A CA 1
ATOM 602 C C . PRO A 1 76 ? -12.901 -14.911 17.619 1.00 60.94 76 PRO A C 1
ATOM 604 O O . PRO A 1 76 ? -13.432 -15.226 18.684 1.00 60.94 76 PRO A O 1
ATOM 607 N N . ARG A 1 77 ? -12.185 -15.773 16.894 1.00 66.44 77 ARG A N 1
ATOM 608 C CA . ARG A 1 77 ? -11.778 -17.125 17.304 1.00 66.44 77 ARG A CA 1
ATOM 609 C C . ARG A 1 77 ? -10.373 -17.397 16.743 1.00 66.44 77 ARG A C 1
ATOM 611 O O . ARG A 1 77 ? -10.070 -16.887 15.671 1.00 66.44 77 ARG A O 1
ATOM 618 N N . PRO A 1 78 ? -9.535 -18.248 17.360 1.00 64.25 78 PRO A N 1
ATOM 619 C CA . PRO A 1 78 ? -8.198 -18.558 16.830 1.00 64.25 78 PRO A CA 1
ATOM 620 C C . PRO A 1 78 ? -8.213 -19.067 15.376 1.00 64.25 78 PRO A C 1
ATOM 622 O O . PRO A 1 78 ? -7.392 -18.674 14.553 1.00 64.25 78 PRO A O 1
ATOM 625 N N . ARG A 1 79 ? -9.233 -19.860 15.007 1.00 74.06 79 ARG A N 1
ATOM 626 C CA . ARG A 1 79 ? -9.446 -20.330 13.622 1.00 74.06 79 ARG A CA 1
ATOM 627 C C . ARG A 1 79 ? -9.764 -19.206 12.621 1.00 74.06 79 ARG A C 1
ATOM 629 O O . ARG A 1 79 ? -9.704 -19.443 11.419 1.00 74.06 79 ARG A O 1
ATOM 636 N N . THR A 1 80 ? -10.110 -18.008 13.085 1.00 78.50 80 THR A N 1
ATOM 637 C CA . THR A 1 80 ? -10.424 -16.849 12.242 1.00 78.50 80 THR A CA 1
ATOM 638 C C . THR A 1 80 ? -9.179 -16.291 11.556 1.00 78.50 80 THR A C 1
ATOM 640 O O . THR A 1 80 ? -9.256 -15.949 10.381 1.00 78.50 80 THR A O 1
ATOM 643 N N . SER A 1 81 ? -8.027 -16.274 12.236 1.00 83.50 81 SER A N 1
ATOM 644 C CA . SER A 1 81 ? -6.766 -15.766 11.672 1.00 83.50 81 SER A CA 1
ATOM 645 C C . SER A 1 81 ? -6.278 -16.618 10.487 1.00 83.50 81 SER A C 1
ATOM 647 O O . SER A 1 81 ? -6.021 -16.098 9.402 1.00 83.50 81 SER A O 1
ATOM 649 N N . LEU A 1 82 ? -6.295 -17.949 10.631 1.00 85.69 82 LEU A N 1
ATOM 650 C CA . LEU A 1 82 ? -5.943 -18.876 9.545 1.00 85.69 82 LEU A CA 1
ATOM 651 C C . LEU A 1 82 ? -6.917 -18.795 8.361 1.00 85.69 82 LEU A C 1
ATOM 653 O O . LEU A 1 82 ? -6.489 -18.754 7.211 1.00 85.69 82 LEU A O 1
ATOM 657 N N . LYS A 1 83 ? -8.230 -18.727 8.628 1.00 86.31 83 LYS A N 1
ATOM 658 C CA . LYS A 1 83 ? -9.242 -18.548 7.572 1.00 86.31 83 LYS A CA 1
ATOM 659 C C . LYS A 1 83 ? -9.059 -17.228 6.824 1.00 86.31 83 LYS A C 1
ATOM 661 O O . LYS A 1 83 ? -9.222 -17.195 5.607 1.00 86.31 83 LYS A O 1
ATOM 666 N N . PHE A 1 84 ? -8.720 -16.161 7.545 1.00 87.75 84 PHE A N 1
ATOM 667 C CA . PHE A 1 84 ? -8.418 -14.858 6.966 1.00 87.75 84 PHE A CA 1
ATOM 668 C C . PHE A 1 84 ? -7.207 -14.939 6.031 1.00 87.75 84 PHE A C 1
ATOM 670 O O . PHE A 1 84 ? -7.336 -14.580 4.861 1.00 87.75 84 PHE A O 1
ATOM 677 N N . LEU A 1 85 ? -6.076 -15.473 6.505 1.00 89.75 85 LEU A N 1
ATOM 678 C CA . LEU A 1 85 ? -4.863 -15.611 5.692 1.00 89.75 85 LEU A CA 1
ATOM 679 C C . LEU A 1 85 ? -5.104 -16.480 4.456 1.00 89.75 85 LEU A C 1
ATOM 681 O O . LEU A 1 85 ? -4.756 -16.073 3.352 1.00 89.75 85 LEU A O 1
ATOM 685 N N . PHE A 1 86 ? -5.779 -17.621 4.608 1.00 91.00 86 PHE A N 1
ATOM 686 C CA . PHE A 1 86 ? -6.086 -18.509 3.485 1.00 91.00 86 PHE A CA 1
ATOM 687 C C . PHE A 1 86 ? -6.956 -17.828 2.414 1.00 91.00 86 PHE A C 1
ATOM 689 O O . PHE A 1 86 ? -6.672 -17.930 1.219 1.00 91.00 86 PHE A O 1
ATOM 696 N N . ALA A 1 87 ? -7.984 -17.077 2.823 1.00 88.75 87 ALA A N 1
ATOM 697 C CA . ALA A 1 87 ? -8.853 -16.344 1.898 1.00 88.75 87 ALA A CA 1
ATOM 698 C C . ALA A 1 87 ? -8.121 -15.219 1.142 1.00 88.75 87 ALA A C 1
ATOM 700 O O . ALA A 1 87 ? -8.538 -14.829 0.051 1.00 88.75 87 ALA A O 1
ATOM 701 N N . ARG A 1 88 ? -7.047 -14.662 1.714 1.00 90.06 88 ARG A N 1
ATOM 702 C CA . ARG A 1 88 ? -6.204 -13.660 1.043 1.00 90.06 88 ARG A CA 1
ATOM 703 C C . ARG A 1 88 ? -5.159 -14.312 0.149 1.00 90.06 88 ARG A C 1
ATOM 705 O O . ARG A 1 88 ? -5.000 -13.890 -0.992 1.00 90.06 88 ARG A O 1
ATOM 712 N N . PHE A 1 89 ? -4.538 -15.388 0.621 1.00 92.12 89 PHE A N 1
ATOM 713 C CA . PHE A 1 89 ? -3.563 -16.164 -0.135 1.00 92.12 89 PHE A CA 1
ATOM 714 C C . PHE A 1 89 ? -4.157 -16.678 -1.453 1.00 92.12 89 PHE A C 1
ATOM 716 O O . PHE A 1 89 ? -3.645 -16.369 -2.525 1.00 92.12 89 PHE A O 1
ATOM 723 N N . THR A 1 90 ? -5.306 -17.358 -1.382 1.00 92.81 90 THR A N 1
ATOM 724 C CA . THR A 1 90 ? -6.022 -17.899 -2.557 1.00 92.81 90 THR A CA 1
ATOM 725 C C . THR A 1 90 ? -6.530 -16.831 -3.524 1.00 92.81 90 THR A C 1
ATOM 727 O O . THR A 1 90 ? -6.824 -17.138 -4.673 1.00 92.81 90 THR A O 1
ATOM 730 N N . ARG A 1 91 ? -6.618 -15.571 -3.091 1.00 89.56 91 ARG A N 1
ATOM 731 C CA . ARG A 1 91 ? -6.989 -14.447 -3.954 1.00 89.56 91 ARG A CA 1
ATOM 732 C C . ARG A 1 91 ? -5.789 -13.861 -4.702 1.00 89.56 91 ARG A C 1
ATOM 734 O O . ARG A 1 91 ? -5.955 -13.424 -5.834 1.00 89.56 91 ARG A O 1
ATOM 741 N N . ILE A 1 92 ? -4.626 -13.788 -4.058 1.00 92.06 92 ILE A N 1
ATOM 742 C CA . ILE A 1 92 ? -3.460 -13.051 -4.571 1.00 92.06 92 ILE A CA 1
ATOM 743 C C . ILE A 1 92 ? -2.536 -13.969 -5.364 1.00 92.06 92 ILE A C 1
ATOM 745 O O . ILE A 1 92 ? -2.211 -13.676 -6.513 1.00 92.06 92 ILE A O 1
ATOM 749 N N . TYR A 1 93 ? -2.145 -15.092 -4.764 1.00 94.12 93 TYR A N 1
ATOM 750 C CA . TYR A 1 93 ? -1.094 -15.948 -5.303 1.00 94.12 93 TYR A CA 1
ATOM 751 C C . TYR A 1 93 ? -1.426 -16.569 -6.664 1.00 94.12 93 TYR A C 1
ATOM 753 O O . TYR A 1 93 ? -0.547 -16.538 -7.519 1.00 94.12 93 TYR A O 1
ATOM 761 N N . PRO A 1 94 ? -2.652 -17.063 -6.944 1.00 95.31 94 PRO A N 1
ATOM 762 C CA . PRO A 1 94 ? -2.929 -17.689 -8.238 1.00 95.31 94 PRO A CA 1
ATOM 763 C C . PRO A 1 94 ? -2.714 -16.743 -9.421 1.00 95.31 94 PRO A C 1
ATOM 765 O O . PRO A 1 94 ? -2.020 -17.093 -10.370 1.00 95.31 94 PRO A O 1
ATOM 768 N N . LEU A 1 95 ? -3.257 -15.523 -9.347 1.00 94.19 95 LEU A N 1
ATOM 769 C CA . LEU A 1 95 ? -3.089 -14.537 -10.414 1.00 94.19 95 LEU A CA 1
ATOM 770 C C . LEU A 1 95 ? -1.644 -14.032 -10.479 1.00 94.19 95 LEU A C 1
ATOM 772 O O . LEU A 1 95 ? -1.081 -13.926 -11.567 1.00 94.19 95 LEU A O 1
ATOM 776 N N . TYR A 1 96 ? -1.034 -13.762 -9.321 1.00 95.00 96 TYR A N 1
ATOM 777 C CA . TYR A 1 96 ? 0.352 -13.311 -9.253 1.00 95.00 96 TYR A CA 1
ATOM 778 C C . TYR A 1 96 ? 1.314 -14.327 -9.878 1.00 95.00 96 TYR A C 1
ATOM 780 O O . TYR A 1 96 ? 2.169 -13.941 -10.672 1.00 95.00 96 TYR A O 1
ATOM 788 N N . TRP A 1 97 ? 1.155 -15.620 -9.585 1.00 96.38 97 TRP A N 1
ATOM 789 C CA . TRP A 1 97 ? 1.985 -16.681 -10.154 1.00 96.38 97 TRP A CA 1
ATOM 790 C C . TRP A 1 97 ? 1.804 -16.837 -11.654 1.00 96.38 97 TRP A C 1
ATOM 792 O O . TRP A 1 97 ? 2.803 -16.995 -12.343 1.00 96.38 97 TRP A O 1
ATOM 802 N N . VAL A 1 98 ? 0.576 -16.752 -12.175 1.00 96.56 98 VAL A N 1
ATOM 803 C CA . VAL A 1 98 ? 0.340 -16.826 -13.627 1.00 96.56 98 VAL A CA 1
ATOM 804 C C . VAL A 1 98 ? 1.077 -15.696 -14.349 1.00 96.56 98 VAL A C 1
ATOM 806 O O . VAL A 1 98 ? 1.804 -15.950 -15.308 1.00 96.56 98 VAL A O 1
ATOM 809 N N . ILE A 1 99 ? 0.952 -14.461 -13.857 1.00 94.88 99 ILE A N 1
ATOM 810 C CA . ILE A 1 99 ? 1.608 -13.295 -14.464 1.00 94.88 99 ILE A CA 1
ATOM 811 C C . ILE A 1 99 ? 3.131 -13.372 -14.287 1.00 94.88 99 ILE A C 1
ATOM 813 O O . ILE A 1 99 ? 3.875 -13.136 -15.236 1.00 94.88 99 ILE A O 1
ATOM 817 N N . SER A 1 100 ? 3.607 -13.754 -13.100 1.00 93.81 100 SER A N 1
ATOM 818 C CA . SER A 1 100 ? 5.041 -13.888 -12.814 1.00 93.81 100 SER A CA 1
ATOM 819 C C . SER A 1 100 ? 5.685 -15.006 -13.631 1.00 93.81 100 SER A C 1
ATOM 821 O O . SER A 1 100 ? 6.813 -14.849 -14.080 1.00 93.81 100 SER A O 1
ATOM 823 N N . ALA A 1 101 ? 4.979 -16.115 -13.869 1.00 94.56 101 ALA A N 1
ATOM 824 C CA . ALA A 1 101 ? 5.444 -17.208 -14.719 1.00 94.56 101 ALA A CA 1
ATOM 825 C C . ALA A 1 101 ? 5.507 -16.798 -16.194 1.00 94.56 101 ALA A C 1
ATOM 827 O O . ALA A 1 101 ? 6.495 -17.098 -16.862 1.00 94.56 101 ALA A O 1
ATOM 828 N N . ALA A 1 102 ? 4.504 -16.067 -16.689 1.00 94.12 102 ALA A N 1
ATOM 829 C CA . ALA A 1 102 ? 4.542 -15.508 -18.039 1.00 94.12 102 ALA A CA 1
ATOM 830 C C . ALA A 1 102 ? 5.723 -14.536 -18.205 1.00 94.12 102 ALA A C 1
ATOM 832 O O . ALA A 1 102 ? 6.472 -14.629 -19.177 1.00 94.12 102 ALA A O 1
ATOM 833 N N . LEU A 1 103 ? 5.943 -13.656 -17.223 1.00 91.75 103 LEU A N 1
ATOM 834 C CA . LEU A 1 103 ? 7.071 -12.727 -17.233 1.00 91.75 103 LEU A CA 1
ATOM 835 C C . LEU A 1 103 ? 8.421 -13.448 -17.111 1.00 91.75 103 LEU A C 1
ATOM 837 O O . LEU A 1 103 ? 9.373 -13.073 -17.789 1.00 91.75 103 LEU A O 1
ATOM 841 N N . LEU A 1 104 ? 8.498 -14.511 -16.306 1.00 93.19 104 LEU A N 1
ATOM 842 C CA . LEU A 1 104 ? 9.686 -15.357 -16.198 1.00 93.19 104 LEU A CA 1
ATOM 843 C C . LEU A 1 104 ? 10.019 -16.020 -17.539 1.00 93.19 104 LEU A C 1
ATOM 845 O O . LEU A 1 104 ? 11.184 -16.057 -17.918 1.00 93.19 104 LEU A O 1
ATOM 849 N N . ALA A 1 105 ? 9.015 -16.505 -18.275 1.00 93.38 105 ALA A N 1
ATOM 850 C CA . ALA A 1 105 ? 9.224 -17.092 -19.598 1.00 93.38 105 ALA A CA 1
ATOM 851 C C . ALA A 1 105 ? 9.817 -16.072 -20.586 1.00 93.38 105 ALA A C 1
ATOM 853 O O . ALA A 1 105 ? 10.761 -16.393 -21.307 1.00 93.38 105 ALA A O 1
ATOM 854 N N . VAL A 1 106 ? 9.318 -14.829 -20.568 1.00 91.44 106 VAL A N 1
ATOM 855 C CA . VAL A 1 106 ? 9.893 -13.728 -21.360 1.00 91.44 106 VAL A CA 1
ATOM 856 C C . VAL A 1 106 ? 11.321 -13.426 -20.911 1.00 91.44 106 VAL A C 1
ATOM 858 O O . VAL A 1 106 ? 12.207 -13.331 -21.753 1.00 91.44 106 VAL A O 1
ATOM 861 N N . TYR A 1 107 ? 11.566 -13.339 -19.602 1.00 89.56 107 TYR A N 1
ATOM 862 C CA . TYR A 1 107 ? 12.890 -13.060 -19.042 1.00 89.56 107 TYR A CA 1
ATOM 863 C C . TYR A 1 107 ? 13.935 -14.118 -19.427 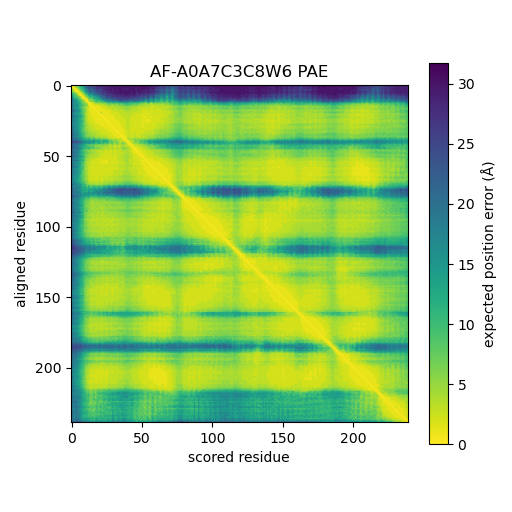1.00 89.56 107 TYR A C 1
ATOM 865 O O . TYR A 1 107 ? 15.055 -13.766 -19.780 1.00 89.56 107 TYR A O 1
ATOM 873 N N . VAL A 1 108 ? 13.571 -15.404 -19.417 1.00 90.00 108 VAL A N 1
ATOM 874 C CA . VAL A 1 108 ? 14.469 -16.498 -19.829 1.00 90.00 108 VAL A CA 1
ATOM 875 C C . VAL A 1 108 ? 14.797 -16.429 -21.325 1.00 90.00 108 VAL A C 1
ATOM 877 O O . VAL A 1 108 ? 15.898 -16.798 -21.727 1.00 90.00 108 VAL A O 1
ATOM 880 N N . TRP A 1 109 ? 13.868 -15.954 -22.160 1.00 90.56 109 TRP A N 1
ATOM 881 C CA . TRP A 1 109 ? 14.071 -15.868 -23.610 1.00 90.56 109 TRP A CA 1
ATOM 882 C C . TRP A 1 109 ? 14.778 -14.578 -24.064 1.00 90.56 109 TRP A C 1
ATOM 884 O O . TRP A 1 109 ? 15.549 -14.591 -25.032 1.00 90.56 109 TRP A O 1
ATOM 894 N N . ARG A 1 110 ? 14.482 -13.464 -23.390 1.00 87.69 110 ARG A N 1
ATOM 895 C CA . ARG A 1 110 ? 14.892 -12.091 -23.723 1.00 87.69 110 ARG A CA 1
ATOM 896 C C . ARG A 1 110 ? 15.087 -11.267 -22.434 1.00 87.69 110 ARG A C 1
ATOM 898 O O . ARG A 1 110 ? 14.239 -10.428 -22.105 1.00 87.69 110 ARG A O 1
ATOM 905 N N . PRO A 1 111 ? 16.164 -11.508 -21.663 1.00 83.06 111 PRO A N 1
ATOM 906 C CA . PRO A 1 111 ? 16.380 -10.860 -20.365 1.00 83.06 111 PRO A CA 1
ATOM 907 C C . PRO A 1 111 ? 16.464 -9.327 -20.449 1.00 83.06 111 PRO A C 1
ATOM 909 O O . PRO A 1 111 ? 16.015 -8.623 -19.538 1.00 83.06 111 PRO A O 1
ATOM 912 N N . GLU A 1 112 ? 16.965 -8.802 -21.565 1.00 80.50 112 GLU A N 1
ATOM 913 C CA . GLU A 1 112 ? 17.094 -7.374 -21.861 1.00 80.50 112 GLU A CA 1
ATOM 914 C C . GLU A 1 112 ? 15.752 -6.623 -21.874 1.00 80.50 112 GLU A C 1
ATOM 916 O O . GLU A 1 112 ? 15.699 -5.438 -21.539 1.00 80.50 112 GLU A O 1
ATOM 921 N N . LEU A 1 113 ? 14.646 -7.304 -22.190 1.00 78.12 113 LEU A N 1
ATOM 922 C CA . LEU A 1 113 ? 13.321 -6.679 -22.230 1.00 78.12 113 LEU A CA 1
ATOM 923 C C . LEU A 1 113 ? 12.750 -6.411 -20.832 1.00 78.12 113 LEU A C 1
ATOM 925 O O . LEU A 1 113 ? 11.919 -5.519 -20.672 1.00 78.12 113 LEU A O 1
ATOM 929 N N . VAL A 1 114 ? 13.190 -7.166 -19.822 1.00 71.56 114 VAL A N 1
ATOM 930 C CA . VAL A 1 114 ? 12.609 -7.116 -18.471 1.00 71.56 114 VAL A CA 1
ATOM 931 C C . VAL A 1 114 ? 13.481 -6.302 -17.510 1.00 71.56 114 VAL A C 1
ATOM 933 O O . VAL A 1 114 ? 12.943 -5.554 -16.698 1.00 71.56 114 VAL A O 1
ATOM 936 N N . PHE A 1 115 ? 14.814 -6.376 -17.635 1.00 70.31 115 PHE A N 1
ATOM 937 C CA . PHE A 1 115 ? 15.755 -5.747 -16.690 1.00 70.31 115 PHE A CA 1
ATOM 938 C C . PHE A 1 115 ? 16.824 -4.855 -17.325 1.00 70.31 115 PHE A C 1
ATOM 940 O O . PHE A 1 115 ? 17.833 -4.575 -16.689 1.00 70.31 115 PHE A O 1
ATOM 947 N N . SER A 1 116 ? 16.597 -4.325 -18.531 1.00 65.44 116 SER A N 1
ATOM 948 C CA . SER A 1 116 ? 17.527 -3.380 -19.188 1.00 65.44 116 SER A CA 1
ATOM 949 C C . SER A 1 116 ? 17.977 -2.191 -18.326 1.00 65.44 116 SER A C 1
ATOM 951 O O . SER A 1 116 ? 19.003 -1.591 -18.619 1.00 65.44 116 SER A O 1
ATOM 953 N N . SER A 1 117 ? 17.213 -1.827 -17.294 1.00 64.06 117 SER A N 1
ATOM 954 C CA . SER A 1 117 ? 17.468 -0.671 -16.429 1.00 64.06 117 SER A CA 1
ATOM 955 C C . SER A 1 117 ? 17.913 -1.018 -15.003 1.00 64.06 117 SER A C 1
ATOM 957 O O . SER A 1 117 ? 18.041 -0.103 -14.197 1.00 64.06 117 SER A O 1
ATOM 959 N N . GLN A 1 118 ? 18.111 -2.297 -14.660 1.00 68.50 118 GLN A N 1
ATOM 960 C CA . GLN A 1 118 ? 18.551 -2.702 -13.318 1.00 68.50 118 GLN A CA 1
ATOM 961 C C . GLN A 1 118 ? 19.977 -3.272 -13.354 1.00 68.50 118 GLN A C 1
ATOM 963 O O . GLN A 1 118 ? 20.298 -4.028 -14.271 1.00 68.50 118 GLN A O 1
ATOM 968 N N . PRO A 1 119 ? 20.828 -2.942 -12.365 1.00 66.88 119 PRO A N 1
ATOM 969 C CA . PRO A 1 119 ? 22.215 -3.403 -12.330 1.00 66.88 119 PRO A CA 1
ATOM 970 C C . PRO A 1 119 ? 22.346 -4.894 -11.986 1.00 66.88 119 PRO A C 1
ATOM 972 O O . PRO A 1 119 ? 23.318 -5.524 -12.392 1.00 66.88 119 PRO A O 1
ATOM 975 N N . GLU A 1 120 ? 21.371 -5.468 -11.272 1.00 80.19 120 GLU A N 1
ATOM 976 C CA . GLU A 1 120 ? 21.394 -6.860 -10.815 1.00 80.19 120 GLU A CA 1
ATOM 977 C C . GLU A 1 120 ? 20.071 -7.588 -11.117 1.00 80.19 120 GLU A C 1
ATOM 979 O O . GLU A 1 120 ? 18.998 -6.974 -11.069 1.00 80.19 120 GLU A O 1
ATOM 984 N N . PRO A 1 121 ? 20.115 -8.900 -11.427 1.00 82.12 121 PRO A N 1
ATOM 985 C CA . PRO A 1 121 ? 18.916 -9.693 -11.670 1.00 82.12 121 PRO A CA 1
ATOM 986 C C . PRO A 1 121 ? 18.131 -9.938 -10.370 1.00 82.12 121 PRO A C 1
ATOM 988 O O . PRO A 1 121 ? 18.727 -10.100 -9.304 1.00 82.12 121 PRO A O 1
ATOM 991 N N . PRO A 1 122 ? 16.792 -10.042 -10.428 1.00 83.75 122 PRO A N 1
ATOM 992 C CA . PRO A 1 122 ? 15.987 -10.297 -9.241 1.00 83.75 122 PRO A CA 1
ATOM 993 C C . PRO A 1 122 ? 16.192 -11.722 -8.711 1.00 83.75 122 PRO A C 1
ATOM 995 O O . PRO A 1 122 ? 16.362 -12.687 -9.464 1.00 83.75 122 PRO A O 1
ATOM 998 N N . HIS A 1 123 ? 16.031 -11.902 -7.402 1.00 88.94 123 HIS A N 1
ATOM 999 C CA . HIS A 1 123 ? 15.939 -13.234 -6.814 1.00 88.94 123 HIS A CA 1
ATOM 1000 C C . HIS A 1 123 ? 14.585 -13.875 -7.166 1.00 88.94 123 HIS A C 1
ATOM 1002 O O . HIS A 1 123 ? 13.553 -13.568 -6.558 1.00 88.94 123 HIS A O 1
ATOM 1008 N N . ILE A 1 124 ? 14.580 -14.794 -8.138 1.00 91.12 124 ILE A N 1
ATOM 1009 C CA . ILE A 1 124 ? 13.357 -15.418 -8.679 1.00 91.12 124 ILE A CA 1
ATOM 1010 C C . ILE A 1 124 ? 12.520 -16.082 -7.580 1.00 91.12 124 ILE A C 1
ATOM 1012 O O . ILE A 1 124 ? 11.325 -15.821 -7.473 1.00 91.12 124 ILE A O 1
ATOM 1016 N N . LEU A 1 125 ? 13.139 -16.883 -6.708 1.00 92.62 125 LEU A N 1
ATOM 1017 C CA . LEU A 1 125 ? 12.406 -17.578 -5.647 1.00 92.62 125 LEU A CA 1
ATOM 1018 C C . LEU A 1 125 ? 11.749 -16.599 -4.661 1.00 92.62 125 LEU A C 1
ATOM 1020 O O . LEU A 1 125 ? 10.571 -16.748 -4.343 1.00 92.62 125 LEU A O 1
ATOM 1024 N N . LYS A 1 126 ? 12.483 -15.565 -4.225 1.00 91.75 126 LYS A N 1
ATOM 1025 C CA . LYS A 1 126 ? 11.939 -14.516 -3.349 1.00 91.75 126 LYS A CA 1
ATOM 1026 C C . LYS A 1 126 ? 10.807 -13.753 -4.037 1.00 91.75 126 LYS A C 1
ATOM 1028 O O . LYS A 1 126 ? 9.779 -13.514 -3.414 1.00 91.75 126 LYS A O 1
ATOM 1033 N N . SER A 1 127 ? 10.948 -13.471 -5.334 1.00 91.75 127 SER A N 1
ATOM 1034 C CA . SER A 1 127 ? 9.909 -12.820 -6.139 1.00 91.75 127 SER A CA 1
ATOM 1035 C C . SER A 1 127 ? 8.625 -13.652 -6.181 1.00 91.75 127 SER A C 1
ATOM 1037 O O . SER A 1 127 ? 7.551 -13.127 -5.907 1.00 91.75 127 SER A O 1
ATOM 1039 N N . PHE A 1 128 ? 8.709 -14.956 -6.461 1.00 93.00 128 PHE A N 1
ATOM 1040 C CA . PHE A 1 128 ? 7.535 -15.842 -6.514 1.00 93.00 128 PHE A CA 1
ATOM 1041 C C . PHE A 1 128 ? 6.859 -16.048 -5.152 1.00 93.00 128 PHE A C 1
ATOM 1043 O O . PHE A 1 128 ? 5.649 -16.285 -5.095 1.00 93.00 128 PHE A O 1
ATOM 1050 N N . LEU A 1 129 ? 7.627 -15.951 -4.067 1.00 93.44 129 LEU A N 1
ATOM 1051 C CA . LEU A 1 129 ? 7.132 -16.041 -2.693 1.00 93.44 129 LEU A CA 1
ATOM 1052 C C . LEU A 1 129 ? 6.690 -14.694 -2.108 1.00 93.44 129 LEU A C 1
ATOM 1054 O O . LEU A 1 129 ? 6.253 -14.669 -0.961 1.00 93.44 129 LEU A O 1
ATOM 1058 N N . LEU A 1 130 ? 6.806 -13.591 -2.862 1.00 93.19 130 LEU A N 1
ATOM 1059 C CA . LEU A 1 130 ? 6.579 -12.231 -2.353 1.00 93.19 130 LEU A CA 1
ATOM 1060 C C . LEU A 1 130 ? 7.361 -11.971 -1.050 1.00 93.19 130 LEU A C 1
ATOM 1062 O O . LEU A 1 130 ? 6.844 -11.389 -0.095 1.00 93.19 130 LEU A O 1
ATOM 1066 N N . TRP A 1 131 ? 8.603 -12.452 -0.996 1.00 92.88 131 TRP A N 1
ATOM 1067 C CA . TRP A 1 131 ? 9.474 -12.287 0.160 1.00 92.88 131 TRP A CA 1
ATOM 1068 C C . TRP A 1 131 ? 10.208 -10.936 0.098 1.00 92.88 131 TRP A C 1
ATOM 1070 O O . TRP A 1 131 ? 10.700 -10.587 -0.976 1.00 92.88 131 TRP A O 1
ATOM 1080 N N . PRO A 1 132 ? 10.331 -10.194 1.219 1.00 90.31 132 PRO A N 1
ATOM 1081 C CA . PRO A 1 132 ? 11.019 -8.905 1.247 1.00 90.31 132 PRO A CA 1
ATOM 1082 C C . PRO A 1 132 ? 12.484 -9.037 0.854 1.00 90.31 132 PRO A C 1
ATOM 1084 O O . PRO A 1 132 ? 13.200 -9.905 1.361 1.00 90.31 132 PRO A O 1
ATOM 1087 N N . ASP A 1 133 ? 12.937 -8.146 -0.016 1.00 88.38 133 ASP A N 1
ATOM 1088 C CA . ASP A 1 133 ? 14.290 -8.177 -0.545 1.00 88.38 133 ASP A CA 1
ATOM 1089 C C . ASP A 1 133 ? 14.797 -6.766 -0.848 1.00 88.38 133 ASP A C 1
ATOM 1091 O O . ASP A 1 133 ? 14.007 -5.826 -0.914 1.00 88.38 133 ASP A O 1
ATOM 1095 N N . THR A 1 134 ? 16.112 -6.616 -1.005 1.00 84.25 134 THR A N 1
ATOM 1096 C CA . THR A 1 134 ? 16.729 -5.331 -1.384 1.00 84.25 134 THR A CA 1
ATOM 1097 C C . THR A 1 134 ? 16.510 -4.991 -2.856 1.00 84.25 134 THR A C 1
ATOM 1099 O O . THR A 1 134 ? 16.515 -3.820 -3.222 1.00 84.25 134 THR A O 1
ATOM 1102 N N 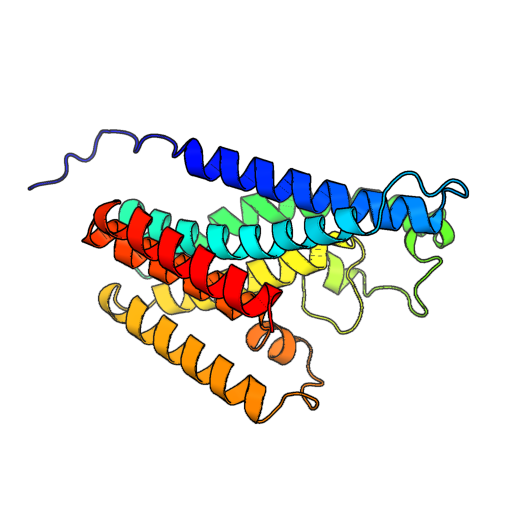. LEU A 1 135 ? 16.318 -6.010 -3.696 1.00 85.94 135 LEU A N 1
ATOM 1103 C CA . LEU A 1 135 ? 16.055 -5.870 -5.123 1.00 85.94 135 LEU A CA 1
ATOM 1104 C C . LEU A 1 135 ? 14.545 -5.903 -5.403 1.00 85.94 135 LEU A C 1
ATOM 1106 O O . LEU A 1 135 ? 13.808 -6.624 -4.721 1.00 85.94 135 LEU A O 1
ATOM 1110 N N . PRO A 1 136 ? 14.066 -5.171 -6.425 1.00 86.12 136 PRO A N 1
ATOM 1111 C CA . PRO A 1 136 ? 12.671 -5.242 -6.829 1.00 86.12 136 PRO A CA 1
ATOM 1112 C C . PRO A 1 136 ? 12.312 -6.658 -7.317 1.00 86.12 136 PRO A C 1
ATOM 1114 O O . PRO A 1 136 ? 13.144 -7.342 -7.921 1.00 86.12 136 PRO A O 1
ATOM 1117 N N . PRO A 1 137 ? 11.070 -7.115 -7.085 1.00 90.38 137 PRO A N 1
ATOM 1118 C CA . PRO A 1 137 ? 10.631 -8.423 -7.549 1.00 90.38 137 PRO A CA 1
ATOM 1119 C C . PRO A 1 137 ? 10.567 -8.491 -9.079 1.00 90.38 137 PRO A C 1
ATOM 1121 O O . PRO A 1 137 ? 10.398 -7.474 -9.751 1.00 90.38 137 PRO A O 1
ATOM 1124 N N . LEU A 1 138 ? 10.622 -9.720 -9.613 1.00 90.25 138 LEU A N 1
ATOM 1125 C CA . LEU A 1 138 ? 10.506 -10.006 -11.050 1.00 90.25 138 LEU A CA 1
ATOM 1126 C C . LEU A 1 138 ? 9.367 -9.218 -11.715 1.00 90.25 138 LEU A C 1
ATOM 1128 O O . LEU A 1 138 ? 9.567 -8.548 -12.723 1.00 90.25 138 LEU A O 1
ATOM 1132 N N . LEU A 1 139 ? 8.172 -9.298 -11.130 1.00 90.25 139 LEU A N 1
ATOM 1133 C CA . LEU A 1 139 ? 7.043 -8.464 -11.511 1.00 90.25 139 LEU A CA 1
ATOM 1134 C C . LEU A 1 139 ? 7.104 -7.174 -10.696 1.00 90.25 139 LEU A C 1
ATOM 1136 O O . LEU A 1 139 ? 6.800 -7.218 -9.508 1.00 90.25 139 LEU A O 1
ATOM 1140 N N . ALA A 1 140 ? 7.431 -6.045 -11.334 1.00 86.12 140 ALA A N 1
ATOM 1141 C CA . ALA A 1 140 ? 7.647 -4.763 -10.655 1.00 86.12 140 ALA A CA 1
ATOM 1142 C C . ALA A 1 140 ? 6.533 -4.426 -9.649 1.00 86.12 140 ALA A C 1
ATOM 1144 O O . ALA A 1 140 ? 6.814 -4.215 -8.476 1.00 86.12 140 ALA A O 1
ATOM 1145 N N . VAL A 1 141 ? 5.259 -4.507 -10.057 1.00 88.06 141 VAL A N 1
ATOM 1146 C CA . VAL A 1 141 ? 4.080 -4.230 -9.203 1.00 88.06 141 VAL A CA 1
ATOM 1147 C C . VAL A 1 141 ? 4.032 -5.096 -7.928 1.00 88.06 141 VAL A C 1
ATOM 1149 O O . VAL A 1 141 ? 3.397 -4.720 -6.941 1.00 88.06 141 VAL A O 1
ATOM 1152 N N . GLY A 1 142 ? 4.740 -6.229 -7.909 1.00 90.88 142 GLY A N 1
ATOM 1153 C CA . GLY A 1 142 ? 4.871 -7.124 -6.764 1.00 90.88 142 GLY A CA 1
ATOM 1154 C C . GLY A 1 142 ? 5.385 -6.444 -5.496 1.00 90.88 142 GLY A C 1
ATOM 1155 O O . GLY A 1 142 ? 5.048 -6.910 -4.411 1.00 90.88 142 GLY A O 1
ATOM 1156 N N . TRP A 1 143 ? 6.105 -5.319 -5.595 1.00 91.69 143 TRP A N 1
ATOM 1157 C CA . TRP A 1 143 ? 6.569 -4.578 -4.418 1.00 91.69 143 TRP A CA 1
ATOM 1158 C C . TRP A 1 143 ? 5.394 -4.187 -3.499 1.00 91.69 143 TRP A C 1
ATOM 1160 O O . TRP A 1 143 ? 5.444 -4.440 -2.297 1.00 91.69 143 TRP A O 1
ATOM 1170 N N . THR A 1 144 ? 4.273 -3.712 -4.059 1.00 91.62 144 THR A N 1
ATOM 1171 C CA . THR A 1 144 ? 3.061 -3.376 -3.281 1.00 91.62 144 THR A CA 1
ATOM 1172 C C . THR A 1 144 ? 2.422 -4.602 -2.622 1.00 91.62 144 THR A C 1
ATOM 1174 O O . THR A 1 144 ? 1.906 -4.520 -1.506 1.00 91.62 144 THR A O 1
ATOM 1177 N N . LEU A 1 145 ? 2.489 -5.767 -3.277 1.00 92.69 145 LEU A N 1
ATOM 1178 C CA . LEU A 1 145 ? 1.953 -7.023 -2.748 1.00 92.69 145 LEU A CA 1
ATOM 1179 C C . LEU A 1 145 ? 2.774 -7.551 -1.567 1.00 92.69 145 LEU A C 1
ATOM 1181 O O . LEU A 1 145 ? 2.197 -8.161 -0.667 1.00 92.69 145 LEU A O 1
ATOM 1185 N N . ILE A 1 146 ? 4.086 -7.296 -1.543 1.00 94.56 146 ILE A N 1
ATOM 1186 C CA . ILE A 1 146 ? 4.949 -7.616 -0.396 1.00 94.56 146 ILE A CA 1
ATOM 1187 C C . ILE A 1 146 ? 4.482 -6.823 0.838 1.00 94.56 146 ILE A C 1
ATOM 1189 O O . ILE A 1 146 ? 4.287 -7.414 1.903 1.00 94.56 146 ILE A O 1
ATOM 1193 N N . HIS A 1 147 ? 4.212 -5.517 0.687 1.00 93.38 147 HIS A N 1
ATOM 1194 C CA . HIS A 1 147 ? 3.621 -4.679 1.745 1.00 93.38 147 HIS A CA 1
ATOM 1195 C C . HIS A 1 147 ? 2.259 -5.201 2.201 1.00 93.38 147 HIS A C 1
ATOM 1197 O O . HIS A 1 147 ? 2.054 -5.441 3.392 1.00 93.38 147 HIS A O 1
ATOM 1203 N N . GLU A 1 148 ? 1.353 -5.463 1.261 1.00 93.00 148 GLU A N 1
ATOM 1204 C CA . GLU A 1 148 ? 0.012 -5.968 1.563 1.00 93.00 148 GLU A CA 1
ATOM 1205 C C . GLU A 1 148 ? 0.058 -7.319 2.314 1.00 93.00 148 GLU A C 1
ATOM 1207 O O . GLU A 1 148 ? -0.697 -7.525 3.270 1.00 93.00 148 GLU A O 1
ATOM 1212 N N . LEU A 1 149 ? 0.972 -8.228 1.944 1.00 93.25 149 LEU A N 1
ATOM 1213 C CA . LEU A 1 149 ? 1.178 -9.495 2.651 1.00 93.25 149 LEU A CA 1
ATOM 1214 C C . LEU A 1 149 ? 1.740 -9.283 4.062 1.00 93.25 149 LEU A C 1
ATOM 1216 O O . LEU A 1 149 ? 1.256 -9.913 5.006 1.00 93.25 149 LEU A O 1
ATOM 1220 N N . GLY A 1 150 ? 2.697 -8.367 4.223 1.00 92.69 150 GLY A N 1
ATOM 1221 C CA . GLY A 1 150 ? 3.194 -7.941 5.533 1.00 92.69 150 GLY A CA 1
ATOM 1222 C C . GLY A 1 150 ? 2.066 -7.436 6.436 1.00 92.69 150 GLY A C 1
ATOM 1223 O O . GLY A 1 150 ? 1.927 -7.889 7.576 1.00 92.69 150 GLY A O 1
ATOM 1224 N N . PHE A 1 151 ? 1.187 -6.587 5.900 1.00 93.44 151 PHE A N 1
ATOM 1225 C CA . PHE A 1 151 ? 0.013 -6.093 6.619 1.00 93.44 151 PHE A CA 1
ATOM 1226 C C . PHE A 1 151 ? -0.948 -7.219 6.991 1.00 93.44 151 PHE A C 1
ATOM 1228 O O . PHE A 1 151 ? -1.437 -7.244 8.122 1.00 93.44 151 PHE A O 1
ATOM 1235 N N . TYR A 1 152 ? -1.180 -8.196 6.105 1.00 92.25 152 TYR A N 1
ATOM 1236 C CA . TYR A 1 152 ? -1.989 -9.366 6.452 1.00 92.25 152 TYR A CA 1
ATOM 1237 C C . TYR A 1 152 ? -1.404 -10.158 7.612 1.00 92.25 152 TYR A C 1
ATOM 1239 O O . TYR A 1 152 ? -2.176 -10.598 8.459 1.00 92.25 152 TYR A O 1
ATOM 1247 N N . LEU A 1 153 ? -0.084 -10.344 7.670 1.00 92.62 153 LEU A N 1
ATOM 1248 C CA . LEU A 1 153 ? 0.565 -11.092 8.747 1.00 92.62 153 LEU A CA 1
ATOM 1249 C C . LEU A 1 153 ? 0.454 -10.358 10.089 1.00 92.62 153 LEU A C 1
ATOM 1251 O O . LEU A 1 153 ? 0.015 -10.958 11.074 1.00 92.62 153 LEU A O 1
ATOM 1255 N N . VAL A 1 154 ? 0.762 -9.057 10.119 1.00 91.62 154 VAL A N 1
ATOM 1256 C CA . VAL A 1 154 ? 0.619 -8.220 11.327 1.00 91.62 154 VAL A CA 1
ATOM 1257 C C . VAL A 1 154 ? -0.841 -8.185 11.785 1.00 91.62 154 VAL A C 1
ATOM 1259 O O . VAL A 1 154 ? -1.151 -8.404 12.958 1.00 91.62 154 VAL A O 1
ATOM 1262 N N . PHE A 1 155 ? -1.772 -7.990 10.852 1.00 90.38 155 PHE A N 1
ATOM 1263 C CA . PHE A 1 155 ? -3.193 -7.960 11.167 1.00 90.38 155 PHE A CA 1
ATOM 1264 C C . PHE A 1 155 ? -3.698 -9.325 11.653 1.00 90.38 155 PHE A C 1
ATOM 1266 O O . PHE A 1 155 ? -4.404 -9.400 12.658 1.00 90.38 155 PHE A O 1
ATOM 1273 N N . ALA A 1 156 ? -3.306 -10.420 10.998 1.00 90.31 156 ALA A N 1
ATOM 1274 C CA . ALA A 1 156 ? -3.643 -11.784 11.398 1.00 90.31 156 ALA A CA 1
ATOM 1275 C C . ALA A 1 156 ? -3.124 -12.120 12.803 1.00 90.31 156 ALA A C 1
ATOM 1277 O O . ALA A 1 156 ? -3.821 -12.815 13.550 1.00 90.31 156 ALA A O 1
ATOM 1278 N N . PHE A 1 157 ? -1.957 -11.593 13.185 1.00 90.88 157 PHE A N 1
ATOM 1279 C CA . PHE A 1 157 ? -1.445 -11.671 14.550 1.00 90.88 157 PHE A CA 1
ATOM 1280 C C . PHE A 1 157 ? -2.358 -10.927 15.536 1.00 90.88 157 PHE A C 1
ATOM 1282 O O . PHE A 1 157 ? -2.762 -11.505 16.546 1.00 90.88 157 PHE A O 1
ATOM 1289 N N . PHE A 1 158 ? -2.799 -9.703 15.221 1.00 90.06 158 PHE A N 1
ATOM 1290 C CA . PHE A 1 158 ? -3.753 -8.969 16.070 1.00 90.06 158 PHE A CA 1
ATOM 1291 C C . PHE A 1 158 ? -5.090 -9.705 16.250 1.00 90.06 158 PHE A C 1
ATOM 1293 O O . PHE A 1 158 ? -5.720 -9.595 17.306 1.00 90.06 158 PHE A O 1
ATOM 1300 N N . LEU A 1 159 ? -5.518 -10.489 15.256 1.00 86.19 159 LEU A N 1
ATOM 1301 C CA . LEU A 1 159 ? -6.739 -11.299 15.328 1.00 86.19 159 LEU A CA 1
ATOM 1302 C C . LEU A 1 159 ? -6.647 -12.510 16.265 1.00 86.19 159 LEU A C 1
ATOM 1304 O O . LEU A 1 159 ? -7.690 -13.070 16.611 1.00 86.19 159 LEU A O 1
ATOM 1308 N N . LEU A 1 160 ? -5.446 -12.916 16.690 1.00 87.00 160 LEU A N 1
ATOM 1309 C CA . LEU A 1 160 ? -5.281 -13.957 17.714 1.00 87.00 160 LEU A CA 1
ATOM 1310 C C . LEU A 1 160 ? -5.757 -13.477 19.092 1.00 87.00 160 LEU A C 1
ATOM 1312 O O . LEU A 1 160 ? -6.144 -14.284 19.938 1.00 87.00 160 LEU A O 1
ATOM 1316 N N . PHE A 1 161 ? -5.769 -12.162 19.305 1.00 86.88 161 PHE A N 1
ATOM 1317 C CA . PHE A 1 161 ? -6.171 -11.538 20.556 1.00 86.88 161 PHE A CA 1
ATOM 1318 C C . PHE A 1 161 ? -7.652 -11.149 20.562 1.00 86.88 161 PHE A C 1
ATOM 1320 O O . PHE A 1 161 ? -8.383 -11.229 19.571 1.00 86.88 161 PHE A O 1
ATOM 1327 N N . ARG A 1 162 ? -8.132 -10.691 21.725 1.00 82.50 162 ARG A N 1
ATOM 1328 C CA . ARG A 1 162 ? -9.514 -10.223 21.865 1.00 82.50 162 ARG A CA 1
ATOM 1329 C C . ARG A 1 162 ? -9.777 -9.066 20.910 1.00 82.50 162 ARG A C 1
ATOM 1331 O O . ARG A 1 162 ? -9.039 -8.090 20.887 1.00 82.50 162 ARG A O 1
ATOM 1338 N N . ALA A 1 163 ? -10.926 -9.112 20.238 1.00 80.12 163 ALA A N 1
ATOM 1339 C CA . ALA A 1 163 ? -11.388 -8.066 19.332 1.00 80.12 163 ALA A CA 1
ATOM 1340 C C . ALA A 1 163 ? -11.216 -6.645 19.903 1.00 80.12 163 ALA A C 1
ATOM 1342 O O . ALA A 1 163 ? -10.733 -5.761 19.204 1.00 80.12 163 ALA A O 1
ATOM 1343 N N . ARG A 1 164 ? -11.544 -6.429 21.182 1.00 84.00 164 ARG A N 1
ATOM 1344 C CA . ARG A 1 164 ? -11.443 -5.116 21.845 1.00 84.00 164 ARG A CA 1
ATOM 1345 C C . ARG A 1 164 ? -10.011 -4.563 21.937 1.00 84.00 164 ARG A C 1
ATOM 1347 O O . ARG A 1 164 ? -9.870 -3.359 22.091 1.00 84.00 164 ARG A O 1
ATOM 1354 N N . ALA A 1 165 ? -8.986 -5.407 21.812 1.00 89.00 165 ALA A N 1
ATOM 1355 C CA . ALA A 1 165 ? -7.580 -5.014 21.875 1.00 89.00 165 ALA A CA 1
ATOM 1356 C C . ALA A 1 165 ? -7.051 -4.408 20.558 1.00 89.00 165 ALA A C 1
ATOM 1358 O O . ALA A 1 165 ? -6.074 -3.672 20.579 1.00 89.00 165 ALA A O 1
ATOM 1359 N N . LEU A 1 166 ? -7.719 -4.657 19.421 1.00 90.62 166 LEU A N 1
ATOM 1360 C CA . LEU A 1 166 ? -7.289 -4.181 18.096 1.00 90.62 166 LEU A CA 1
ATOM 1361 C C . LEU A 1 166 ? -6.936 -2.679 18.019 1.00 90.62 166 LEU A C 1
ATOM 1363 O O . LEU A 1 166 ? -5.862 -2.387 17.508 1.00 90.62 166 LEU A O 1
ATOM 1367 N N . PRO A 1 167 ? -7.761 -1.719 18.500 1.00 92.31 167 PRO A N 1
ATOM 1368 C CA . PRO A 1 167 ? -7.386 -0.302 18.448 1.00 92.31 167 PRO A CA 1
ATOM 1369 C C . PRO A 1 167 ? -6.103 0.005 19.227 1.00 92.31 167 PRO A C 1
ATOM 1371 O O . PRO A 1 167 ? -5.334 0.855 18.799 1.00 92.31 167 PRO A O 1
ATOM 1374 N N . TYR A 1 168 ? -5.853 -0.696 20.336 1.00 94.00 168 TYR A N 1
ATOM 1375 C CA . TYR A 1 168 ? -4.630 -0.519 21.117 1.00 94.00 168 TYR A CA 1
ATOM 1376 C C . TYR A 1 168 ? -3.416 -1.078 20.376 1.00 94.00 168 TYR A C 1
ATOM 1378 O O . TYR A 1 168 ? -2.389 -0.418 20.338 1.00 94.00 168 TYR A O 1
ATOM 1386 N N . PHE A 1 169 ? -3.536 -2.241 19.727 1.00 93.81 169 PHE A N 1
ATOM 1387 C CA . PHE A 1 169 ? -2.460 -2.7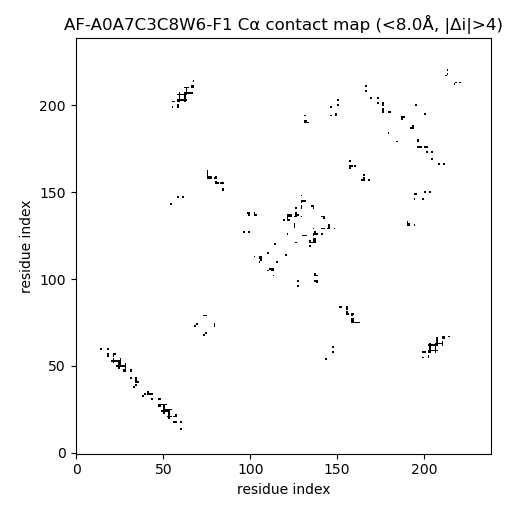75 18.886 1.00 93.81 169 PHE A CA 1
ATOM 1388 C C . PHE A 1 169 ? -2.144 -1.872 17.691 1.00 93.81 169 PHE A C 1
ATOM 1390 O O . PHE A 1 169 ? -0.974 -1.638 17.409 1.00 93.81 169 PHE A O 1
ATOM 1397 N N . LEU A 1 170 ? -3.168 -1.318 17.031 1.00 93.88 170 LEU A N 1
ATOM 1398 C CA . LEU A 1 170 ? -2.980 -0.340 15.955 1.00 93.88 170 LEU A CA 1
ATOM 1399 C C . LEU A 1 170 ? -2.296 0.934 16.463 1.00 93.88 170 LEU A C 1
ATOM 1401 O O . LEU A 1 170 ? -1.411 1.448 15.791 1.00 93.88 170 LEU A O 1
ATOM 1405 N N . LEU A 1 171 ? -2.667 1.418 17.653 1.00 94.75 171 LEU A N 1
ATOM 1406 C CA . LEU A 1 171 ? -2.030 2.583 18.264 1.00 94.75 171 LEU A CA 1
ATOM 1407 C C . LEU A 1 171 ? -0.570 2.298 18.638 1.00 94.75 171 LEU A C 1
ATOM 1409 O O . LEU A 1 171 ? 0.295 3.115 18.359 1.00 94.75 171 LEU A O 1
ATOM 1413 N N . ILE A 1 172 ? -0.281 1.136 19.226 1.00 94.50 172 ILE A N 1
ATOM 1414 C CA . ILE A 1 172 ? 1.094 0.725 19.541 1.00 94.50 172 ILE A CA 1
ATOM 1415 C C . ILE A 1 172 ? 1.920 0.644 18.258 1.00 94.50 172 ILE A C 1
ATOM 1417 O O . ILE A 1 172 ? 3.016 1.192 18.213 1.00 94.50 172 ILE A O 1
ATOM 1421 N N . TRP A 1 173 ? 1.390 0.014 17.206 1.00 93.06 173 TRP A N 1
ATOM 1422 C CA . TRP A 1 173 ? 2.078 -0.072 15.919 1.00 93.06 173 TRP A CA 1
ATOM 1423 C C . TRP A 1 173 ? 2.338 1.319 15.332 1.00 93.06 173 TRP A C 1
ATOM 1425 O O . TRP A 1 173 ? 3.462 1.600 14.932 1.00 93.06 173 TRP A O 1
ATOM 1435 N N . LEU A 1 174 ? 1.352 2.218 15.387 1.00 93.75 174 LEU A N 1
ATOM 1436 C CA . LEU A 1 174 ? 1.498 3.611 14.964 1.00 93.75 174 LEU A CA 1
ATOM 1437 C C . LEU A 1 174 ? 2.608 4.344 15.730 1.00 93.75 174 LEU A C 1
ATOM 1439 O O . LEU A 1 174 ? 3.419 5.033 15.120 1.00 93.75 174 LEU A O 1
ATOM 1443 N N . MET A 1 175 ? 2.664 4.183 17.054 1.00 92.94 175 MET A N 1
ATOM 1444 C CA . MET A 1 175 ? 3.684 4.820 17.894 1.00 92.94 175 MET A CA 1
ATOM 1445 C C . MET A 1 175 ? 5.082 4.258 17.625 1.00 92.94 175 MET A C 1
ATOM 1447 O O . MET A 1 175 ? 6.043 5.021 17.557 1.00 92.94 175 MET A O 1
ATOM 1451 N N . VAL A 1 176 ? 5.199 2.939 17.439 1.00 91.50 176 VAL A N 1
ATOM 1452 C CA . VAL A 1 176 ? 6.462 2.288 17.058 1.00 91.50 176 VAL A CA 1
ATOM 1453 C C . VAL A 1 176 ? 6.936 2.803 15.702 1.00 91.50 176 VAL A C 1
ATOM 1455 O O . VAL A 1 176 ? 8.108 3.140 15.565 1.00 91.50 176 VAL A O 1
ATOM 1458 N N . LEU A 1 177 ? 6.032 2.930 14.727 1.00 91.31 177 LEU A N 1
ATOM 1459 C CA . LEU A 1 177 ? 6.342 3.494 13.416 1.00 91.31 177 LEU A CA 1
ATOM 1460 C C . LEU A 1 177 ? 6.819 4.941 13.533 1.00 91.31 177 LEU A C 1
ATOM 1462 O O . LEU A 1 177 ? 7.917 5.248 13.079 1.00 91.31 177 LEU A O 1
ATOM 1466 N N . ALA A 1 178 ? 6.050 5.805 14.197 1.00 90.31 178 ALA A N 1
ATOM 1467 C CA . ALA A 1 178 ? 6.406 7.211 14.379 1.00 90.31 178 ALA A CA 1
ATOM 1468 C C . ALA A 1 178 ? 7.771 7.375 15.070 1.00 90.31 178 ALA A C 1
ATOM 1470 O O . ALA A 1 178 ? 8.613 8.133 14.596 1.00 90.31 178 ALA A O 1
ATOM 1471 N N . GLY A 1 179 ? 8.030 6.606 16.133 1.00 89.00 179 GLY A N 1
ATOM 1472 C CA . GLY A 1 179 ? 9.333 6.596 16.800 1.00 89.00 179 GLY A CA 1
ATOM 1473 C C . GLY A 1 179 ? 10.453 6.095 15.885 1.00 89.00 179 GLY A C 1
ATOM 1474 O O . GLY A 1 179 ? 11.522 6.701 15.825 1.00 89.00 179 GLY A O 1
ATOM 1475 N N . SER A 1 180 ? 10.204 5.035 15.112 1.00 86.50 180 SER A N 1
ATOM 1476 C CA . SER A 1 180 ? 11.213 4.457 14.220 1.00 86.50 180 SER A CA 1
ATOM 1477 C C . SER A 1 180 ? 11.663 5.407 13.109 1.00 86.50 180 SER A C 1
ATOM 1479 O O . SER A 1 180 ? 12.852 5.443 12.810 1.00 86.50 180 SER A O 1
ATOM 1481 N N . GLN A 1 181 ? 10.751 6.225 12.572 1.00 84.38 181 GLN A N 1
ATOM 1482 C CA . GLN A 1 181 ? 11.065 7.215 11.537 1.00 84.38 181 GLN A CA 1
ATOM 1483 C C . GLN A 1 181 ? 12.013 8.305 12.054 1.00 84.38 181 GLN A C 1
ATOM 1485 O O . GLN A 1 181 ? 12.819 8.828 11.299 1.00 84.38 181 GLN A O 1
ATOM 1490 N N . THR A 1 182 ? 11.965 8.617 13.352 1.00 80.38 182 THR A N 1
ATOM 1491 C CA . THR A 1 182 ? 12.868 9.609 13.962 1.00 80.38 182 THR A CA 1
ATOM 1492 C C . THR A 1 182 ? 14.227 9.037 14.370 1.00 80.38 182 THR A C 1
ATOM 1494 O O . THR A 1 182 ? 15.213 9.764 14.388 1.00 80.38 182 THR A O 1
ATOM 1497 N N . ILE A 1 183 ? 14.290 7.744 14.708 1.00 78.81 183 ILE A N 1
ATOM 1498 C CA . ILE A 1 183 ? 15.489 7.107 15.282 1.00 78.81 183 ILE A CA 1
ATOM 1499 C C . ILE A 1 183 ? 16.326 6.393 14.211 1.00 78.81 183 ILE A C 1
ATOM 1501 O O . ILE A 1 183 ? 17.551 6.361 14.304 1.00 78.81 183 ILE A O 1
ATOM 1505 N N . PHE A 1 184 ? 15.681 5.808 13.199 1.00 75.25 184 PHE A N 1
ATOM 1506 C CA . PHE A 1 184 ? 16.312 4.893 12.243 1.00 75.25 184 PHE A CA 1
ATOM 1507 C C . PHE A 1 184 ? 16.194 5.341 10.781 1.00 75.25 184 PHE A C 1
ATOM 1509 O O . PHE A 1 184 ? 16.400 4.501 9.907 1.00 75.25 184 PHE A O 1
ATOM 1516 N N . ALA A 1 185 ? 15.886 6.620 10.521 1.00 63.94 185 ALA A N 1
ATOM 1517 C CA . ALA A 1 185 ? 15.582 7.169 9.191 1.00 63.94 185 ALA A CA 1
ATOM 1518 C C . ALA A 1 185 ? 16.493 6.640 8.060 1.00 63.94 185 ALA A C 1
ATOM 1520 O O . ALA A 1 185 ? 15.984 6.268 7.008 1.00 63.94 185 ALA A O 1
ATOM 1521 N N . ASP A 1 186 ? 17.799 6.487 8.321 1.00 64.62 186 ASP A N 1
ATOM 1522 C CA . ASP A 1 186 ? 18.795 6.105 7.307 1.00 64.62 186 ASP A CA 1
ATOM 1523 C C . ASP A 1 186 ? 19.477 4.734 7.533 1.00 64.62 186 ASP A C 1
ATOM 1525 O O . ASP A 1 186 ? 20.345 4.342 6.757 1.00 64.62 186 ASP A O 1
ATOM 1529 N N . ASN A 1 187 ? 19.118 3.977 8.583 1.00 64.44 187 ASN A N 1
ATOM 1530 C CA . ASN A 1 187 ? 19.947 2.856 9.081 1.00 64.44 187 ASN A CA 1
ATOM 1531 C C . ASN A 1 187 ? 19.284 1.466 9.041 1.00 64.44 187 ASN A C 1
ATOM 1533 O O . ASN A 1 187 ? 19.765 0.515 9.667 1.00 64.44 187 ASN A O 1
ATOM 1537 N N . VAL A 1 188 ? 18.172 1.301 8.320 1.00 71.19 188 VAL A N 1
ATOM 1538 C CA . VAL A 1 188 ? 17.482 0.003 8.233 1.00 71.19 188 VAL A CA 1
ATOM 1539 C C . VAL A 1 188 ? 17.965 -0.785 7.015 1.00 71.19 188 VAL A C 1
ATOM 1541 O O . VAL A 1 188 ? 17.376 -0.729 5.942 1.00 71.19 188 VAL A O 1
ATOM 1544 N N . HIS A 1 189 ? 19.028 -1.572 7.191 1.00 72.25 189 HIS A N 1
ATOM 1545 C CA . HIS A 1 189 ? 19.593 -2.389 6.105 1.00 72.25 189 HIS A CA 1
ATOM 1546 C C . HIS A 1 189 ? 18.866 -3.725 5.872 1.00 72.25 189 HIS A C 1
ATOM 1548 O O . HIS A 1 189 ? 19.034 -4.342 4.823 1.00 72.25 189 HIS A O 1
ATOM 1554 N N . GLN A 1 190 ? 18.076 -4.212 6.837 1.00 85.06 190 GLN A N 1
ATOM 1555 C CA . GLN A 1 190 ? 17.401 -5.506 6.705 1.00 85.06 190 GLN A CA 1
ATOM 1556 C C . GLN A 1 190 ? 16.034 -5.363 5.998 1.00 85.06 190 GLN A C 1
ATOM 1558 O O . GLN A 1 190 ? 15.178 -4.613 6.477 1.00 85.06 190 GLN A O 1
ATOM 1563 N N . PRO A 1 191 ? 15.759 -6.120 4.914 1.00 86.06 191 PRO A N 1
ATOM 1564 C CA . PRO A 1 191 ? 14.527 -5.967 4.127 1.00 86.06 191 PRO A CA 1
ATOM 1565 C C . PRO A 1 191 ? 13.233 -6.182 4.918 1.00 86.06 191 PRO A C 1
ATOM 1567 O O . PRO A 1 191 ? 12.235 -5.502 4.700 1.00 86.06 191 PRO A O 1
ATOM 1570 N N . VAL A 1 192 ? 13.239 -7.117 5.872 1.00 86.56 192 VAL A N 1
ATOM 1571 C CA . VAL A 1 192 ? 12.052 -7.430 6.684 1.00 86.56 192 VAL A CA 1
ATOM 1572 C C . VAL A 1 192 ? 11.727 -6.296 7.657 1.00 86.56 192 VAL A C 1
ATOM 1574 O O . VAL A 1 192 ? 10.562 -5.945 7.829 1.00 86.56 192 VAL A O 1
ATOM 1577 N N . THR A 1 193 ? 12.734 -5.687 8.284 1.00 84.31 193 THR A N 1
ATOM 1578 C CA . THR A 1 193 ? 12.510 -4.534 9.166 1.00 84.31 193 THR A CA 1
ATOM 1579 C C . THR A 1 193 ? 12.115 -3.304 8.360 1.00 84.31 193 THR A C 1
ATOM 1581 O O . THR A 1 193 ? 11.219 -2.580 8.784 1.00 84.31 193 THR A O 1
ATOM 1584 N N . ALA A 1 194 ? 12.706 -3.110 7.175 1.00 86.12 194 ALA A N 1
ATOM 1585 C CA . ALA A 1 194 ? 12.328 -2.036 6.261 1.00 86.12 194 ALA A CA 1
ATOM 1586 C C . ALA A 1 194 ? 10.862 -2.162 5.817 1.00 86.12 194 ALA A C 1
ATOM 1588 O O . ALA A 1 194 ? 10.154 -1.162 5.757 1.00 86.12 194 ALA A O 1
ATOM 1589 N N . LEU A 1 195 ? 10.381 -3.390 5.588 1.00 87.75 195 LEU A N 1
ATOM 1590 C CA . LEU A 1 195 ? 8.975 -3.667 5.298 1.00 87.75 195 LEU A CA 1
ATOM 1591 C C . LEU A 1 195 ? 8.052 -3.258 6.457 1.00 87.75 195 LEU A C 1
ATOM 1593 O O . LEU A 1 195 ? 7.055 -2.574 6.238 1.00 87.75 195 LEU A O 1
ATOM 1597 N N . ILE A 1 196 ? 8.361 -3.703 7.680 1.00 84.38 196 ILE A N 1
ATOM 1598 C CA . ILE A 1 196 ? 7.504 -3.487 8.860 1.00 84.38 196 ILE A CA 1
ATOM 1599 C C . ILE A 1 196 ? 7.464 -2.013 9.260 1.00 84.38 196 ILE A C 1
ATOM 1601 O O . ILE A 1 196 ? 6.426 -1.536 9.715 1.00 84.38 196 ILE A O 1
ATOM 1605 N N . LEU A 1 197 ? 8.589 -1.311 9.110 1.00 86.25 197 LEU A N 1
ATOM 1606 C CA . LEU A 1 197 ? 8.737 0.095 9.476 1.00 86.25 197 LEU A CA 1
ATOM 1607 C C . LEU A 1 197 ? 8.406 1.054 8.328 1.00 86.25 197 LEU A C 1
ATOM 1609 O O . LEU A 1 197 ? 8.576 2.263 8.468 1.00 86.25 197 LEU A O 1
ATOM 1613 N N . ASN A 1 198 ? 7.934 0.529 7.197 1.00 89.44 198 ASN A N 1
ATOM 1614 C CA . ASN A 1 198 ? 7.690 1.322 6.006 1.00 89.44 198 ASN A CA 1
ATOM 1615 C C . ASN A 1 198 ? 6.570 2.363 6.230 1.00 89.44 198 ASN A C 1
ATOM 1617 O O . ASN A 1 198 ? 5.537 2.006 6.817 1.00 89.44 198 ASN A O 1
ATOM 1621 N N . PRO A 1 199 ? 6.713 3.601 5.710 1.00 90.12 199 PRO A N 1
ATOM 1622 C CA . PRO A 1 199 ? 5.694 4.647 5.807 1.00 90.12 199 PRO A CA 1
ATOM 1623 C C . PRO A 1 199 ? 4.297 4.251 5.306 1.00 90.12 199 PRO A C 1
ATOM 1625 O O . PRO A 1 199 ? 3.304 4.699 5.873 1.00 90.12 199 PRO A O 1
ATOM 1628 N N . LEU A 1 200 ? 4.186 3.335 4.342 1.00 91.81 200 LEU A N 1
ATOM 1629 C CA . LEU A 1 200 ? 2.898 2.833 3.831 1.00 91.81 200 LEU A CA 1
ATOM 1630 C C . LEU A 1 200 ? 2.052 2.152 4.924 1.00 91.81 200 LEU A C 1
ATOM 1632 O O . LEU A 1 200 ? 0.829 2.030 4.828 1.00 91.81 200 LEU A O 1
ATOM 1636 N N . SER A 1 201 ? 2.684 1.736 6.025 1.00 93.00 201 SER A N 1
ATOM 1637 C CA . SER A 1 201 ? 1.976 1.241 7.207 1.00 93.00 201 SER A CA 1
ATOM 1638 C C . SER A 1 201 ? 1.096 2.322 7.851 1.00 93.00 201 SER A C 1
ATOM 1640 O O . SER A 1 201 ? 0.046 1.993 8.406 1.00 93.00 201 SER A O 1
ATOM 1642 N N . PHE A 1 202 ? 1.474 3.607 7.771 1.00 93.75 202 PHE A N 1
ATOM 1643 C CA . PHE A 1 202 ? 0.664 4.717 8.289 1.00 93.75 202 PHE A CA 1
ATOM 1644 C C . PHE A 1 202 ? -0.679 4.815 7.563 1.00 93.75 202 PHE A C 1
ATOM 1646 O O . PHE A 1 202 ? -1.720 4.919 8.213 1.00 93.75 202 PHE A O 1
ATOM 1653 N N . GLU A 1 203 ? -0.675 4.711 6.235 1.00 94.62 203 GLU A N 1
ATOM 1654 C CA . GLU A 1 203 ? -1.879 4.718 5.394 1.00 94.62 203 GLU A CA 1
ATOM 1655 C C . GLU A 1 203 ? -2.795 3.544 5.724 1.00 94.62 203 GLU A C 1
ATOM 1657 O O . GLU A 1 203 ? -4.002 3.706 5.942 1.00 94.62 203 GLU A O 1
ATOM 1662 N N . PHE A 1 204 ? -2.206 2.354 5.842 1.00 95.44 204 PHE A N 1
ATOM 1663 C CA . PHE A 1 204 ? -2.928 1.158 6.239 1.00 95.44 204 PHE A CA 1
ATOM 1664 C C . PHE A 1 204 ? -3.601 1.329 7.613 1.00 95.44 204 PHE A C 1
ATOM 1666 O O . PHE A 1 204 ? -4.794 1.041 7.779 1.00 95.44 204 PHE A O 1
ATOM 1673 N N . ILE A 1 205 ? -2.866 1.837 8.607 1.00 95.25 205 ILE A N 1
ATOM 1674 C CA . ILE A 1 205 ? -3.389 2.093 9.955 1.00 95.25 205 ILE A CA 1
ATOM 1675 C C . ILE A 1 205 ? -4.485 3.168 9.927 1.00 95.25 205 ILE A C 1
ATOM 1677 O O . ILE A 1 205 ? -5.514 3.002 10.590 1.00 95.25 205 ILE A O 1
ATOM 1681 N N . ALA A 1 206 ? -4.317 4.234 9.141 1.00 94.88 206 ALA A N 1
ATOM 1682 C CA . ALA A 1 206 ? -5.325 5.279 8.972 1.00 94.88 206 ALA A CA 1
ATOM 1683 C C . ALA A 1 206 ? -6.637 4.698 8.421 1.00 94.88 206 ALA A C 1
ATOM 1685 O O . ALA A 1 206 ? -7.712 4.929 8.987 1.00 94.88 206 ALA A O 1
ATOM 1686 N N . GLY A 1 207 ? -6.550 3.851 7.394 1.00 94.75 207 GLY A N 1
ATOM 1687 C CA . GLY A 1 207 ? -7.685 3.095 6.869 1.00 94.75 207 GLY A CA 1
ATOM 1688 C C . GLY A 1 207 ? -8.351 2.200 7.917 1.00 94.75 207 GLY A C 1
ATOM 1689 O O . GLY A 1 207 ? -9.581 2.171 8.042 1.00 94.75 207 GLY A O 1
ATOM 1690 N N . ALA A 1 208 ? -7.550 1.498 8.720 1.00 94.94 208 ALA A N 1
ATOM 1691 C CA . ALA A 1 208 ? -8.039 0.643 9.798 1.00 94.94 208 ALA A CA 1
ATOM 1692 C C . ALA A 1 208 ? -8.802 1.442 10.875 1.00 94.94 208 ALA A C 1
ATOM 1694 O O . ALA A 1 208 ? -9.890 1.029 11.299 1.00 94.94 208 ALA A O 1
ATOM 1695 N N . PHE A 1 209 ? -8.292 2.607 11.288 1.00 94.88 209 PHE A N 1
ATOM 1696 C CA . PHE A 1 209 ? -9.001 3.508 12.202 1.00 94.88 209 PHE A CA 1
ATOM 1697 C C . PHE A 1 209 ? -10.277 4.080 11.583 1.00 94.88 209 PHE A C 1
ATOM 1699 O O . PHE A 1 209 ? -11.314 4.087 12.254 1.00 94.88 209 PHE A O 1
ATOM 1706 N N . ALA A 1 210 ? -10.248 4.475 10.307 1.00 92.94 210 ALA A N 1
ATOM 1707 C CA . ALA A 1 210 ? -11.436 4.945 9.597 1.00 92.94 210 ALA A CA 1
ATOM 1708 C C . ALA A 1 210 ? -12.562 3.896 9.625 1.00 92.94 210 ALA A C 1
ATOM 1710 O O . ALA A 1 210 ? -13.713 4.227 9.917 1.00 92.94 210 ALA A O 1
ATOM 1711 N N . ALA A 1 211 ? -12.235 2.613 9.437 1.00 92.00 211 ALA A N 1
ATOM 1712 C CA . ALA A 1 211 ? -13.206 1.528 9.573 1.00 92.00 211 ALA A CA 1
ATOM 1713 C C . ALA A 1 211 ? -13.726 1.358 11.008 1.00 92.00 211 ALA A C 1
ATOM 1715 O O . ALA A 1 211 ? -14.923 1.140 11.200 1.00 92.00 211 ALA A O 1
ATOM 1716 N N . LEU A 1 212 ? -12.871 1.471 12.031 1.00 91.44 212 LEU A N 1
ATOM 1717 C CA . LEU A 1 212 ? -13.310 1.398 13.432 1.00 91.44 212 LEU A CA 1
ATOM 1718 C C . LEU A 1 212 ? -14.269 2.539 13.800 1.00 91.44 212 LEU A C 1
ATOM 1720 O O . LEU A 1 212 ? -15.259 2.298 14.498 1.00 91.44 212 LEU A O 1
ATOM 1724 N N . ILE A 1 213 ? -13.993 3.758 13.331 1.00 91.12 213 ILE A N 1
ATOM 1725 C CA . ILE A 1 213 ? -14.861 4.927 13.526 1.00 91.12 213 ILE A CA 1
ATOM 1726 C C . ILE A 1 213 ? -16.185 4.710 12.792 1.00 91.12 213 ILE A C 1
ATOM 1728 O O . ILE A 1 213 ? -17.250 4.853 13.401 1.00 91.12 213 ILE A O 1
ATOM 1732 N N . TYR A 1 214 ? -16.128 4.286 11.528 1.00 90.38 214 TYR A N 1
ATOM 1733 C CA . TYR A 1 214 ? -17.308 4.009 10.712 1.00 90.38 214 TYR A CA 1
ATOM 1734 C C . TYR A 1 214 ? -18.217 2.943 11.340 1.00 90.38 214 TYR A C 1
ATOM 1736 O O . TYR A 1 214 ? -19.426 3.136 11.434 1.00 90.38 214 TYR A O 1
ATOM 1744 N N . LEU A 1 215 ? -17.654 1.847 11.856 1.00 87.88 215 LEU A N 1
ATOM 1745 C CA . LEU A 1 215 ? -18.433 0.785 12.504 1.00 87.88 215 LEU A CA 1
ATOM 1746 C C . LEU A 1 215 ? -19.104 1.231 13.813 1.00 87.88 215 LEU A C 1
ATOM 1748 O O . LEU A 1 215 ? -20.131 0.668 14.185 1.00 87.88 215 LEU A O 1
ATOM 1752 N N . LYS A 1 216 ? -18.539 2.215 14.526 1.00 88.12 216 LYS A N 1
ATOM 1753 C CA . LYS A 1 216 ? -19.120 2.747 15.772 1.00 88.12 216 LYS A CA 1
ATOM 1754 C C . LYS A 1 216 ? -20.133 3.863 15.538 1.00 88.12 216 LYS A C 1
ATOM 1756 O O . LYS A 1 216 ? -21.097 3.976 16.286 1.00 88.12 216 LYS A O 1
ATOM 1761 N N . THR A 1 217 ? -19.879 4.721 14.555 1.00 88.62 217 THR A N 1
ATOM 1762 C CA . THR A 1 217 ? -20.572 6.013 14.404 1.00 88.62 217 THR A CA 1
ATOM 1763 C C . THR A 1 217 ? -21.350 6.136 13.093 1.00 88.62 217 THR A C 1
ATOM 1765 O O . THR A 1 217 ? -22.104 7.094 12.913 1.00 88.62 217 THR A O 1
ATOM 1768 N N . GLY A 1 218 ? -21.207 5.168 12.185 1.00 84.38 218 GLY A N 1
ATOM 176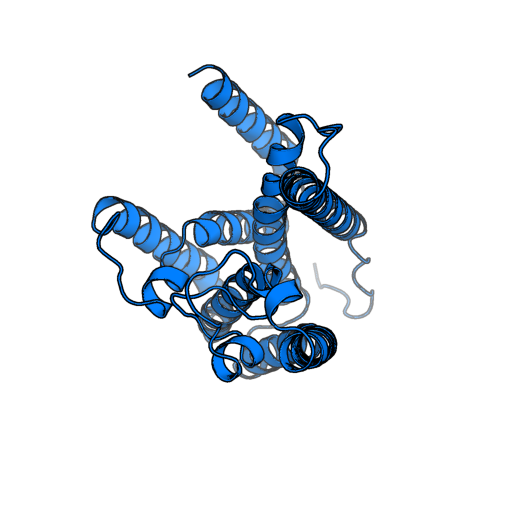9 C CA . GLY A 1 218 ? -21.665 5.271 10.805 1.00 84.38 218 GLY A CA 1
ATOM 1770 C C . GLY A 1 218 ? -20.851 6.299 10.014 1.00 84.38 218 GLY A C 1
ATOM 1771 O O . GLY A 1 218 ? -19.703 6.596 10.333 1.00 84.38 218 GLY A O 1
ATOM 1772 N N . ALA A 1 219 ? -21.463 6.888 8.987 1.00 82.12 219 ALA A N 1
ATOM 1773 C CA . ALA A 1 219 ? -20.837 7.921 8.157 1.00 82.12 219 ALA A CA 1
ATOM 1774 C C . ALA A 1 219 ? -20.905 9.342 8.761 1.00 82.12 219 ALA A C 1
ATOM 1776 O O . ALA A 1 219 ? -20.591 10.310 8.076 1.00 82.12 219 ALA A O 1
ATOM 1777 N N . LYS A 1 220 ? -21.305 9.495 10.033 1.00 82.50 220 LYS A N 1
ATOM 1778 C CA . LYS A 1 220 ? -21.555 10.810 10.657 1.00 82.50 220 LYS A CA 1
ATOM 1779 C C . LYS A 1 220 ? -20.329 11.732 10.652 1.00 82.50 220 LYS A C 1
ATOM 1781 O O . LYS A 1 220 ? -20.468 12.927 10.429 1.00 82.50 220 LYS A O 1
ATOM 1786 N N . PHE A 1 221 ? -19.137 11.172 10.858 1.00 81.06 221 PHE A N 1
ATOM 1787 C CA . PHE A 1 221 ? -17.877 11.927 10.883 1.00 81.06 221 PHE A CA 1
ATOM 1788 C C . PHE A 1 221 ? -17.181 12.025 9.520 1.00 81.06 221 PHE A C 1
ATOM 1790 O O . PHE A 1 221 ? -16.209 12.765 9.396 1.00 81.06 221 PHE A O 1
ATOM 1797 N N . ALA A 1 222 ? -17.679 11.335 8.488 1.00 81.06 222 ALA A N 1
ATOM 1798 C CA . ALA A 1 222 ? -17.084 11.363 7.152 1.00 81.06 222 ALA A CA 1
ATOM 1799 C C . ALA A 1 222 ? -16.884 12.788 6.591 1.00 81.06 222 ALA A C 1
ATOM 1801 O O . ALA A 1 222 ? -15.771 13.069 6.147 1.00 81.06 222 ALA A O 1
ATOM 1802 N N . PRO A 1 223 ? -17.863 13.720 6.664 1.00 79.94 223 PRO A N 1
ATOM 1803 C CA . PRO A 1 223 ? -17.647 15.069 6.140 1.00 79.94 223 PRO A CA 1
ATOM 1804 C C . PRO A 1 223 ? -16.597 15.853 6.935 1.00 79.94 223 PRO A C 1
ATOM 1806 O O . PRO A 1 223 ? -15.874 16.651 6.358 1.00 79.94 223 PRO A O 1
ATOM 1809 N N . HIS A 1 224 ? -16.455 15.598 8.239 1.00 83.56 224 HIS A N 1
ATOM 1810 C CA . HIS A 1 224 ? -15.509 16.328 9.090 1.00 83.56 224 HIS A CA 1
ATOM 1811 C C . HIS A 1 224 ? -14.074 15.883 8.795 1.00 83.56 224 HIS A C 1
ATOM 1813 O O . HIS A 1 224 ? -13.177 16.711 8.678 1.00 83.56 224 HIS A O 1
ATOM 1819 N N . ILE A 1 225 ? -13.876 14.573 8.618 1.00 82.94 225 ILE A N 1
ATOM 1820 C CA . ILE A 1 225 ? -12.589 13.993 8.218 1.00 82.94 225 ILE A CA 1
ATOM 1821 C C . ILE A 1 225 ? -12.209 14.463 6.809 1.00 82.94 225 ILE A C 1
ATOM 1823 O O . ILE A 1 225 ? -11.052 14.793 6.573 1.00 82.94 225 ILE A O 1
ATOM 1827 N N . LEU A 1 226 ? -13.176 14.541 5.890 1.00 83.06 226 LEU A N 1
ATOM 1828 C CA . LEU A 1 226 ? -12.945 15.034 4.532 1.00 83.06 226 LEU A CA 1
ATOM 1829 C C . LEU A 1 226 ? -12.541 16.514 4.525 1.00 83.06 226 LEU A C 1
ATOM 1831 O O . LEU A 1 226 ? -11.560 16.866 3.880 1.00 83.06 226 LEU A O 1
ATOM 1835 N N . ILE A 1 227 ? -13.240 17.364 5.284 1.00 83.31 227 ILE A N 1
ATOM 1836 C CA . ILE A 1 227 ? -12.891 18.786 5.420 1.00 83.31 227 ILE A CA 1
ATOM 1837 C C . ILE A 1 227 ? -11.496 18.942 6.033 1.00 83.31 227 ILE A C 1
ATOM 1839 O O . ILE A 1 227 ? -10.679 19.685 5.498 1.00 83.31 227 ILE A O 1
ATOM 1843 N N . LEU A 1 228 ? -11.198 18.213 7.113 1.00 85.75 228 LEU A N 1
ATOM 1844 C CA . LEU A 1 228 ? -9.873 18.231 7.732 1.00 85.75 228 LEU A CA 1
ATOM 1845 C C . LEU A 1 228 ? -8.782 17.808 6.738 1.00 85.75 228 LEU A C 1
ATOM 1847 O O . LEU A 1 228 ? -7.754 18.471 6.650 1.00 85.75 228 LEU A O 1
ATOM 1851 N N . GLY A 1 229 ? -9.022 16.746 5.966 1.00 80.50 229 GLY A N 1
ATOM 1852 C CA . GLY A 1 229 ? -8.100 16.282 4.931 1.00 80.50 229 GLY A CA 1
ATOM 1853 C C . GLY A 1 229 ? -7.847 17.334 3.849 1.00 80.50 229 GLY A C 1
ATOM 1854 O O . GLY A 1 229 ? -6.696 17.569 3.498 1.00 80.50 229 GLY A O 1
ATOM 1855 N N . ILE A 1 230 ? -8.895 18.019 3.377 1.00 83.50 230 ILE A N 1
ATOM 1856 C CA . ILE A 1 230 ? -8.768 19.120 2.406 1.00 83.50 230 ILE A CA 1
ATOM 1857 C C . ILE A 1 230 ? -7.948 20.272 2.992 1.00 83.50 230 ILE A C 1
ATOM 1859 O O . ILE A 1 230 ? -7.065 20.792 2.315 1.00 83.50 230 ILE A O 1
ATOM 1863 N N . ILE A 1 231 ? -8.208 20.657 4.245 1.00 84.25 231 ILE A N 1
ATOM 1864 C CA . ILE A 1 231 ? -7.466 21.730 4.921 1.00 84.25 231 ILE A CA 1
ATOM 1865 C C . ILE A 1 231 ? -5.983 21.369 5.020 1.00 84.25 231 ILE A C 1
ATOM 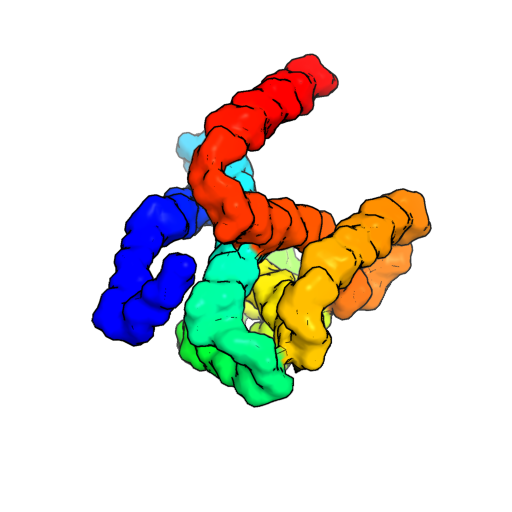1867 O O . ILE A 1 231 ? -5.138 22.167 4.626 1.00 84.25 231 ILE A O 1
ATOM 1871 N N . VAL A 1 232 ? -5.662 20.161 5.489 1.00 83.38 232 VAL A N 1
ATOM 1872 C CA . VAL A 1 232 ? -4.273 19.696 5.620 1.00 83.38 232 VAL A CA 1
ATOM 1873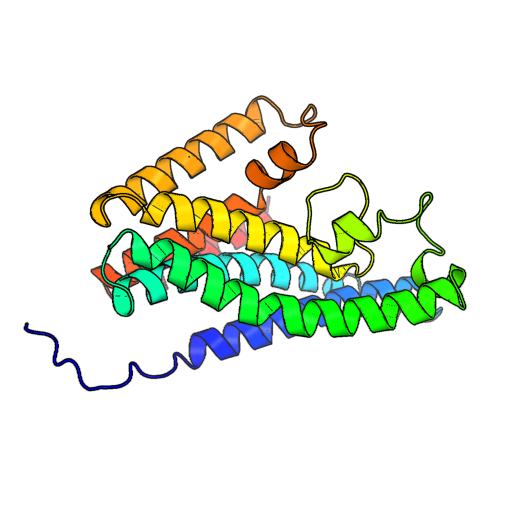 C C . VAL A 1 232 ? -3.581 19.639 4.258 1.00 83.38 232 VAL A C 1
ATOM 1875 O O . VAL A 1 232 ? -2.478 20.157 4.127 1.00 83.38 232 VAL A O 1
ATOM 1878 N N . ALA A 1 233 ? -4.235 19.085 3.235 1.00 80.19 233 ALA A N 1
ATOM 1879 C CA . ALA A 1 233 ? -3.681 19.030 1.883 1.00 80.19 233 ALA A CA 1
ATOM 1880 C C . ALA A 1 233 ? -3.422 20.431 1.310 1.00 80.19 233 ALA A C 1
ATOM 1882 O O . ALA A 1 233 ? -2.383 20.667 0.704 1.00 80.19 233 ALA A O 1
ATOM 1883 N N . THR A 1 234 ? -4.340 21.371 1.545 1.00 79.56 234 THR A N 1
ATOM 1884 C CA . THR A 1 234 ? -4.195 22.765 1.102 1.00 79.56 234 THR A CA 1
ATOM 1885 C C . THR A 1 234 ? -3.037 23.452 1.817 1.00 79.56 234 THR A C 1
ATOM 1887 O O . THR A 1 234 ? -2.277 24.168 1.179 1.00 79.56 234 THR A O 1
ATOM 1890 N N . ILE A 1 235 ? -2.871 23.215 3.122 1.00 82.31 235 ILE A N 1
ATOM 1891 C CA . ILE A 1 235 ? -1.739 23.757 3.880 1.00 82.31 235 ILE A CA 1
ATOM 1892 C C . ILE A 1 235 ? -0.423 23.215 3.316 1.00 82.31 235 ILE A C 1
ATOM 1894 O O . ILE A 1 235 ? 0.445 24.013 2.993 1.00 82.31 235 ILE A O 1
ATOM 1898 N N . ILE A 1 236 ? -0.315 21.896 3.120 1.00 78.94 236 ILE A N 1
ATOM 1899 C CA . ILE A 1 236 ? 0.888 21.253 2.564 1.00 78.94 236 ILE A CA 1
ATOM 1900 C C . ILE A 1 236 ? 1.209 21.772 1.154 1.00 78.94 23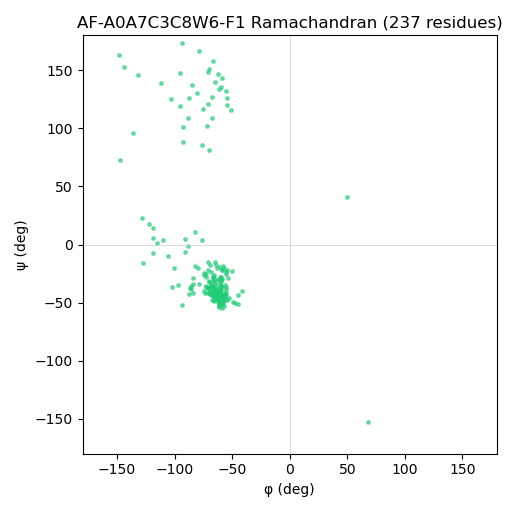6 ILE A C 1
ATOM 1902 O O . ILE A 1 236 ? 2.371 21.919 0.814 1.00 78.94 236 ILE A O 1
ATOM 1906 N N . LEU A 1 237 ? 0.198 22.061 0.329 1.00 74.81 237 LEU A N 1
ATOM 1907 C CA . LEU A 1 237 ? 0.392 22.605 -1.022 1.00 74.81 237 LEU A CA 1
ATOM 1908 C C . LEU A 1 237 ? 0.881 24.061 -1.039 1.00 74.81 237 LEU A C 1
ATOM 1910 O O . LEU A 1 237 ? 1.392 24.510 -2.063 1.00 74.81 237 LEU A O 1
ATOM 1914 N N . ILE A 1 238 ? 0.668 24.811 0.044 1.00 79.12 238 ILE A N 1
ATOM 1915 C CA . ILE A 1 238 ? 1.007 26.239 0.140 1.00 79.12 238 ILE A CA 1
ATOM 1916 C C . ILE A 1 238 ? 2.321 26.463 0.913 1.00 79.12 238 ILE A C 1
ATOM 1918 O O . ILE A 1 238 ? 2.924 27.527 0.768 1.00 79.12 238 ILE A O 1
ATOM 1922 N N . THR A 1 239 ? 2.765 25.494 1.721 1.00 69.12 239 THR A N 1
ATOM 1923 C CA . THR A 1 239 ? 4.034 25.523 2.477 1.00 69.12 239 THR A CA 1
ATOM 1924 C C . THR A 1 239 ? 5.167 24.847 1.728 1.00 69.12 239 THR A C 1
ATOM 1926 O O . THR A 1 239 ? 6.260 25.449 1.665 1.00 69.12 239 THR A O 1
#

Nearest PDB structures (foldseek):
  6e3y-assembly1_R  TM=2.176E-01  e=1.904E+00  Homo sapiens
  7knu-assembly1_R  TM=2.086E-01  e=1.654E+00  Homo sapiens
  5are-assembly1_W  TM=2.607E-01  e=9.365E+00  Bos taurus